Protein AF-A0A7S2M197-F1 (afdb_monomer)

Radius of gyration: 32.04 Å; Cα contacts (8 Å, |Δi|>4): 181; chains: 1; bounding box: 76×67×74 Å

Mean predicted aligned error: 10.38 Å

Solvent-accessible surface area (backbone atoms only — not comparable to full-atom values): 12414 Å² total; per-residue (Å²): 142,79,90,79,82,85,83,81,81,78,82,79,81,85,84,78,89,70,82,77,75,79,72,76,75,75,80,84,56,41,80,79,40,32,63,56,44,24,52,39,32,46,50,50,30,52,56,35,51,53,48,43,53,54,51,57,70,68,49,63,62,68,66,55,24,51,52,27,39,47,54,16,52,29,46,70,68,52,60,74,88,78,63,60,89,61,43,51,60,48,78,35,55,32,82,91,44,62,46,98,86,70,44,54,37,78,42,78,44,81,42,58,35,92,49,56,58,68,58,44,19,51,50,26,42,50,51,14,52,51,45,50,55,48,37,68,58,45,51,62,54,42,53,52,41,51,54,51,29,56,53,33,47,52,52,21,53,51,32,46,50,51,40,50,45,30,73,73,70,72,56,74,52,75,70,54,37,51,52,46,46,54,53,39,53,53,34,37,76,69,67,66,43,80,76,80,74,74,78,75,77,76,77,59,73,75,65,72,76,76,116

Sequence (211 aa):
GGAQPPTRVSALRCVSTVDEAGVGEVPFDAVAAVDAVAEAAATRVGQLADKVGSLRKQVRDPAEADEWLNRGNSLLGLPRNQWRQGLTQVEVPDYGQLDESGMPTLVTVQLEPKKDFQKNAELCFKKSRKIRRAVEKLAPMIEACETDLARWEAHAADAAKLRQAHRSVGALSREDEEVIRQLHDELVGLGLVQLPAPPEPERDPAEEAAQ

Secondary structure (DSSP, 8-state):
--PPPP-----------------------HHHHHHHHHHHHHHHHHHHHHHHHHHHHHPPPHHHHHHHHHHHHHHHHS-GGG--TT-SEEEEEEEEEE-TTSPEEEEEEE--TTS-HHHHHHHHHHHHHHHHHHHHHHHHHHHHHHHHHHHHHHHHHHHHHHHHHHHHHS---HHHHHHHHHHHHHHHHTTSSPPPPPPPP---HHHHTT-

Organism: NCBI:txid1333877

Structure (mmCIF, N/CA/C/O backbone):
data_AF-A0A7S2M197-F1
#
_entry.id   AF-A0A7S2M197-F1
#
loop_
_atom_site.group_PDB
_atom_site.id
_atom_site.type_symbol
_atom_site.label_atom_id
_atom_site.label_alt_id
_atom_site.label_comp_id
_atom_site.label_asym_id
_atom_site.label_entity_id
_atom_site.label_seq_id
_atom_site.pdbx_PDB_ins_code
_atom_site.Cartn_x
_atom_site.Cartn_y
_atom_site.Cartn_z
_atom_site.occupancy
_atom_site.B_iso_or_equiv
_atom_site.auth_seq_id
_atom_site.auth_comp_id
_atom_site.auth_asym_id
_atom_site.auth_atom_id
_atom_site.pdbx_PDB_model_num
ATOM 1 N N . GLY A 1 1 ? 31.567 26.639 31.358 1.00 53.53 1 GLY A N 1
ATOM 2 C CA . GLY A 1 1 ? 32.591 25.646 30.996 1.00 53.53 1 GLY A CA 1
ATOM 3 C C . GLY A 1 1 ? 31.949 24.283 31.016 1.00 53.53 1 GLY A C 1
ATOM 4 O O . GLY A 1 1 ? 31.642 23.803 32.094 1.00 53.53 1 GLY A O 1
ATOM 5 N N . GLY A 1 2 ? 31.650 23.726 29.845 1.00 52.50 2 GLY A N 1
ATOM 6 C CA . GLY A 1 2 ? 31.059 22.396 29.697 1.00 52.50 2 GLY A CA 1
ATOM 7 C C . GLY A 1 2 ? 32.004 21.545 28.862 1.00 52.50 2 GLY A C 1
ATOM 8 O O . GLY A 1 2 ? 32.390 21.960 27.773 1.00 52.50 2 GLY A O 1
ATOM 9 N N . ALA A 1 3 ? 32.440 20.423 29.427 1.00 52.12 3 ALA A N 1
ATOM 10 C CA . ALA A 1 3 ? 33.431 19.527 28.853 1.00 52.12 3 ALA A CA 1
ATOM 11 C C . ALA A 1 3 ? 32.904 18.845 27.581 1.00 52.12 3 ALA A C 1
ATOM 13 O O . ALA A 1 3 ? 31.818 18.269 27.570 1.00 52.12 3 ALA A O 1
ATOM 14 N N . GLN A 1 4 ? 33.699 18.918 26.518 1.00 56.19 4 GLN A N 1
ATOM 15 C CA . GLN A 1 4 ? 33.447 18.314 25.214 1.00 56.19 4 GLN A CA 1
ATOM 16 C C . GLN A 1 4 ? 34.081 16.907 25.191 1.00 56.19 4 GLN A C 1
ATOM 18 O O . GLN A 1 4 ? 35.249 16.784 25.570 1.00 56.19 4 GLN A O 1
ATOM 23 N N . PRO A 1 5 ? 33.366 15.836 24.800 1.00 64.88 5 PRO A N 1
ATOM 24 C CA . PRO A 1 5 ? 33.956 14.502 24.702 1.00 64.88 5 PRO A CA 1
ATOM 25 C C . PRO A 1 5 ? 34.788 14.339 23.413 1.00 64.88 5 PRO A C 1
ATOM 27 O O . PRO A 1 5 ? 34.518 15.018 22.419 1.00 64.88 5 PRO A O 1
ATOM 30 N N . PRO A 1 6 ? 35.794 13.441 23.400 1.00 61.81 6 PRO A N 1
ATOM 31 C CA . PRO A 1 6 ? 36.711 13.296 22.276 1.00 61.81 6 PRO A CA 1
ATOM 32 C C . PRO A 1 6 ? 36.096 12.511 21.111 1.00 61.81 6 PRO A C 1
ATOM 34 O O . PRO A 1 6 ? 35.613 11.387 21.263 1.00 61.81 6 PRO A O 1
ATOM 37 N N . THR A 1 7 ? 36.190 13.093 19.919 1.00 58.97 7 THR A N 1
ATOM 38 C CA . THR A 1 7 ? 35.851 12.475 18.636 1.00 58.97 7 THR A CA 1
ATOM 39 C C . THR A 1 7 ? 36.867 11.375 18.306 1.00 58.97 7 THR A C 1
ATOM 41 O O . THR A 1 7 ? 38.034 11.648 18.029 1.00 58.97 7 THR A O 1
ATOM 44 N N . ARG A 1 8 ? 36.436 10.109 18.331 1.00 51.22 8 ARG A N 1
ATOM 45 C CA . ARG A 1 8 ? 37.223 8.964 17.846 1.00 51.22 8 ARG A CA 1
ATOM 46 C C . ARG A 1 8 ? 37.172 8.932 16.316 1.00 51.22 8 ARG A C 1
ATOM 48 O O . ARG A 1 8 ? 36.208 8.445 15.733 1.00 51.22 8 ARG A O 1
ATOM 55 N N . VAL A 1 9 ? 38.218 9.437 15.667 1.00 47.66 9 VAL A N 1
ATOM 56 C CA . VAL A 1 9 ? 38.445 9.248 14.228 1.00 47.66 9 VAL A CA 1
ATOM 57 C C . VAL A 1 9 ? 38.961 7.823 14.025 1.00 47.66 9 VAL A C 1
ATOM 59 O O . VAL A 1 9 ? 40.122 7.528 14.301 1.00 47.66 9 VAL A O 1
ATOM 62 N N . SER A 1 10 ? 38.082 6.916 13.597 1.00 56.12 10 SER A N 1
ATOM 63 C CA . SER A 1 10 ? 38.487 5.576 13.164 1.00 56.12 10 SER A CA 1
ATOM 64 C C . SER A 1 10 ? 38.974 5.661 11.723 1.00 56.12 10 SER A C 1
ATOM 66 O O . SER A 1 10 ? 38.181 5.779 10.793 1.00 56.12 10 SER A O 1
ATOM 68 N N . ALA A 1 11 ? 40.293 5.630 11.552 1.00 50.75 11 ALA A N 1
ATOM 69 C CA . ALA A 1 11 ? 40.940 5.455 10.263 1.00 50.75 11 ALA A CA 1
ATOM 70 C C . ALA A 1 11 ? 40.720 4.014 9.776 1.00 50.75 11 ALA A C 1
ATOM 72 O O . ALA A 1 11 ? 41.426 3.092 10.184 1.00 50.75 11 ALA A O 1
ATOM 73 N N . LEU A 1 12 ? 39.735 3.817 8.899 1.00 46.12 12 LEU A N 1
ATOM 74 C CA . LEU A 1 12 ? 39.630 2.605 8.092 1.00 46.12 12 LEU A CA 1
ATOM 75 C C . LEU A 1 12 ? 40.646 2.700 6.949 1.00 46.12 12 LEU A C 1
ATOM 77 O O . LEU A 1 12 ? 40.420 3.341 5.927 1.00 46.12 12 LEU A O 1
ATOM 81 N N . ARG A 1 13 ? 41.802 2.061 7.157 1.00 46.09 13 ARG A N 1
ATOM 82 C CA . ARG A 1 13 ? 42.689 1.619 6.078 1.00 46.09 13 ARG A CA 1
ATOM 83 C C . ARG A 1 13 ? 41.960 0.527 5.293 1.00 46.09 13 ARG A C 1
ATOM 85 O O . ARG A 1 13 ? 41.925 -0.615 5.741 1.00 46.09 13 ARG A O 1
ATOM 92 N N . CYS A 1 14 ? 41.435 0.862 4.122 1.00 39.62 14 CYS A N 1
ATOM 93 C CA . CYS A 1 14 ? 41.141 -0.128 3.092 1.00 39.62 14 CYS A CA 1
ATOM 94 C C . CYS A 1 14 ? 42.401 -0.310 2.244 1.00 39.62 14 CYS A C 1
ATOM 96 O O . CYS A 1 14 ? 42.713 0.509 1.385 1.00 39.62 14 CYS A O 1
ATOM 98 N N . VAL A 1 15 ? 43.154 -1.368 2.541 1.00 47.62 15 VAL A N 1
ATOM 99 C CA . VAL A 1 15 ? 44.180 -1.918 1.653 1.00 47.62 15 VAL A CA 1
ATOM 100 C C . VAL A 1 15 ? 43.590 -3.206 1.113 1.00 47.62 15 VAL A C 1
ATOM 102 O O . VAL A 1 15 ? 43.475 -4.169 1.865 1.00 47.62 15 VAL A O 1
ATOM 105 N N . SER A 1 16 ? 43.185 -3.197 -0.155 1.00 40.25 16 SER A N 1
ATOM 106 C CA . SER A 1 16 ? 43.151 -4.363 -1.047 1.00 40.25 16 SER A CA 1
ATOM 107 C C . SER A 1 16 ? 42.912 -3.856 -2.469 1.00 40.25 16 SER A C 1
ATOM 109 O O . SER A 1 16 ? 41.785 -3.805 -2.945 1.00 40.25 16 SER A O 1
ATOM 111 N N . THR A 1 17 ? 43.983 -3.420 -3.130 1.00 43.59 17 THR A N 1
ATOM 112 C CA . THR A 1 17 ? 44.083 -3.473 -4.591 1.00 43.59 17 THR A CA 1
ATOM 113 C C . THR A 1 17 ? 44.252 -4.943 -4.944 1.00 43.59 17 THR A C 1
ATOM 115 O O . THR A 1 17 ? 45.351 -5.487 -4.827 1.00 43.59 17 THR A O 1
ATOM 118 N N . VAL A 1 18 ? 43.138 -5.601 -5.249 1.00 49.03 18 VAL A N 1
ATOM 119 C CA . VAL A 1 18 ? 43.161 -6.910 -5.891 1.00 49.03 18 VAL A CA 1
ATOM 120 C C . VAL A 1 18 ? 43.290 -6.623 -7.381 1.00 49.03 18 VAL A C 1
ATOM 122 O O . VAL A 1 18 ? 42.454 -5.930 -7.950 1.00 49.03 18 VAL A O 1
ATOM 125 N N . ASP A 1 19 ? 44.402 -7.071 -7.951 1.00 41.84 19 ASP A N 1
ATOM 126 C CA . ASP A 1 19 ? 44.677 -7.112 -9.384 1.00 41.84 19 ASP A CA 1
ATOM 127 C C . ASP A 1 19 ? 43.528 -7.870 -10.074 1.00 41.84 19 ASP A C 1
ATOM 129 O O . ASP A 1 19 ? 43.396 -9.089 -9.927 1.00 41.84 19 ASP A O 1
ATOM 133 N N . GLU A 1 20 ? 42.650 -7.138 -10.763 1.00 48.09 20 GLU A N 1
ATOM 134 C CA . GLU A 1 20 ? 41.614 -7.713 -11.615 1.00 48.09 20 GLU A CA 1
ATOM 135 C C . GLU A 1 20 ? 42.280 -8.295 -12.863 1.00 48.09 20 GLU A C 1
ATOM 137 O O . GLU A 1 20 ? 42.482 -7.626 -13.877 1.00 48.09 20 GLU A O 1
ATOM 142 N N . ALA A 1 21 ? 42.635 -9.576 -12.782 1.00 47.31 21 ALA A N 1
ATOM 143 C CA . ALA A 1 21 ? 42.803 -10.399 -13.966 1.00 47.31 21 ALA A CA 1
ATOM 144 C C . ALA A 1 21 ? 41.510 -10.289 -14.787 1.00 47.31 21 ALA A C 1
ATOM 146 O O . ALA A 1 21 ? 40.448 -10.690 -14.315 1.00 47.31 21 ALA A O 1
ATOM 147 N N . GLY A 1 22 ? 41.620 -9.685 -15.973 1.00 47.31 22 GLY A N 1
ATOM 148 C CA . GLY A 1 22 ? 40.511 -9.294 -16.834 1.00 47.31 22 GLY A CA 1
ATOM 149 C C . GLY A 1 22 ? 39.521 -10.423 -17.088 1.00 47.31 22 GLY A C 1
ATOM 150 O O . GLY A 1 22 ? 39.678 -11.213 -18.018 1.00 47.31 22 GLY A O 1
ATOM 151 N N . VAL A 1 23 ? 38.462 -10.453 -16.284 1.00 48.56 23 VAL A N 1
ATOM 152 C CA . VAL A 1 23 ? 37.203 -11.066 -16.677 1.00 48.56 23 VAL A CA 1
ATOM 153 C C . VAL A 1 23 ? 36.696 -10.168 -17.794 1.00 48.56 23 VAL A C 1
ATOM 155 O O . VAL A 1 23 ? 36.324 -9.027 -17.539 1.00 48.56 23 VAL A O 1
ATOM 158 N N . GLY A 1 24 ? 36.810 -10.630 -19.041 1.00 49.75 24 GLY A N 1
ATOM 159 C CA . GLY A 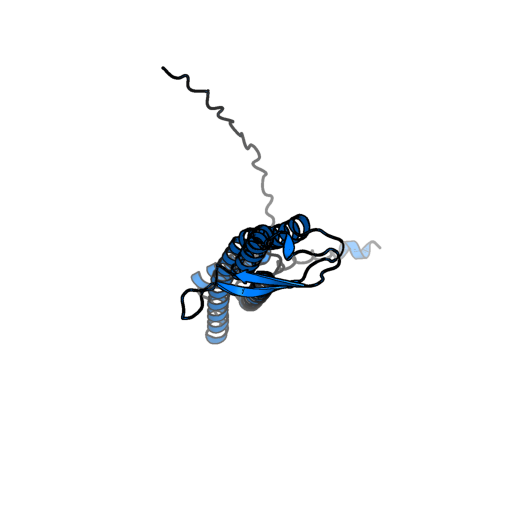1 24 ? 36.330 -9.891 -20.201 1.00 49.75 24 GLY A CA 1
ATOM 160 C C . GLY A 1 24 ? 34.881 -9.490 -19.962 1.00 49.75 24 GLY A C 1
ATOM 161 O O . GLY A 1 24 ? 34.004 -10.350 -19.915 1.00 49.75 24 GLY A O 1
ATOM 162 N N . GLU A 1 25 ? 34.656 -8.199 -19.734 1.00 57.78 25 GLU A N 1
ATOM 163 C CA . GLU A 1 25 ? 33.330 -7.646 -19.521 1.00 57.78 25 GLU A CA 1
ATOM 164 C C . GLU A 1 25 ? 32.542 -7.919 -20.804 1.00 57.78 25 GLU A C 1
ATOM 166 O O . GLU A 1 25 ? 32.889 -7.419 -21.878 1.00 57.78 25 GLU A O 1
ATOM 171 N N . VAL A 1 26 ? 31.561 -8.822 -20.729 1.00 65.31 26 VAL A N 1
ATOM 172 C CA . VAL A 1 26 ? 30.744 -9.167 -21.893 1.00 65.31 26 VAL A CA 1
ATOM 173 C C . VAL A 1 26 ? 30.046 -7.876 -22.323 1.00 65.31 26 VAL A C 1
ATOM 175 O O . VAL A 1 26 ? 29.350 -7.274 -21.501 1.00 65.31 26 VAL A O 1
ATOM 178 N N . PRO A 1 27 ? 30.245 -7.402 -23.566 1.00 79.69 27 PRO A N 1
ATOM 179 C CA . PRO A 1 27 ? 29.705 -6.120 -23.984 1.00 79.69 27 PRO A CA 1
ATOM 180 C C . PRO A 1 27 ? 28.179 -6.143 -23.880 1.00 79.69 27 PRO A C 1
ATOM 182 O O . PRO A 1 27 ? 27.516 -7.014 -24.441 1.00 79.69 27 PRO A O 1
ATOM 185 N N . PHE A 1 28 ? 27.629 -5.179 -23.142 1.00 84.44 28 PHE A N 1
ATOM 186 C CA . PHE A 1 28 ? 26.189 -5.002 -23.011 1.00 84.44 28 PHE A CA 1
ATOM 187 C C . PHE A 1 28 ? 25.580 -4.593 -24.356 1.00 84.44 28 PHE A C 1
ATOM 189 O O . PHE A 1 28 ? 25.845 -3.492 -24.846 1.00 84.44 28 PHE A O 1
ATOM 196 N N . ASP A 1 29 ? 24.738 -5.459 -24.918 1.00 90.50 29 ASP A N 1
ATOM 197 C CA . ASP A 1 29 ? 23.954 -5.170 -26.116 1.00 90.50 29 ASP A CA 1
ATOM 198 C C . ASP A 1 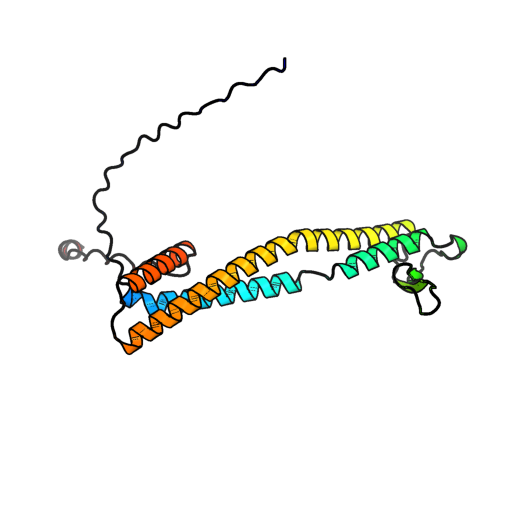29 ? 22.601 -4.554 -25.726 1.00 90.50 29 ASP A C 1
ATOM 200 O O . ASP A 1 29 ? 21.626 -5.247 -25.420 1.00 90.50 29 ASP A O 1
ATOM 204 N N . ALA A 1 30 ? 22.548 -3.220 -25.734 1.00 89.31 30 ALA A N 1
ATOM 205 C CA . ALA A 1 30 ? 21.344 -2.459 -25.408 1.00 89.31 30 ALA A CA 1
ATOM 206 C C . ALA A 1 30 ? 20.178 -2.747 -26.369 1.00 89.31 30 ALA A C 1
ATOM 208 O O . ALA A 1 30 ? 19.016 -2.712 -25.960 1.00 89.31 30 ALA A O 1
ATOM 209 N N . VAL A 1 31 ? 20.478 -3.055 -27.634 1.00 89.19 31 VAL A N 1
ATOM 210 C CA . VAL A 1 31 ? 19.471 -3.379 -28.647 1.00 89.19 31 VAL A CA 1
ATOM 211 C C . VAL A 1 31 ? 18.829 -4.726 -28.335 1.00 89.19 31 VAL A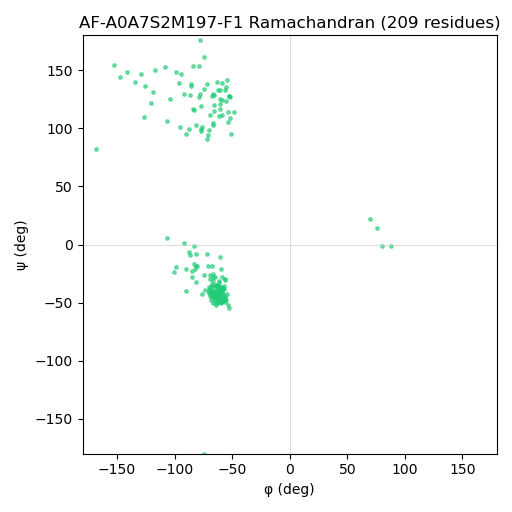 C 1
ATOM 213 O O . VAL A 1 31 ? 17.604 -4.831 -28.343 1.00 89.19 31 VAL A O 1
ATOM 216 N N . ALA A 1 32 ? 19.626 -5.733 -27.978 1.00 88.69 32 ALA A N 1
ATOM 217 C CA . ALA A 1 32 ? 19.095 -7.027 -27.552 1.00 88.69 32 ALA A CA 1
ATOM 218 C C . ALA A 1 32 ? 18.322 -6.941 -26.219 1.00 88.69 32 ALA A C 1
ATOM 220 O O . ALA A 1 32 ? 17.362 -7.684 -26.007 1.00 88.69 32 ALA A O 1
ATOM 221 N N . ALA A 1 33 ? 18.711 -6.026 -25.325 1.00 92.69 33 ALA A N 1
ATOM 222 C CA . ALA A 1 33 ? 18.117 -5.891 -23.996 1.00 92.69 33 ALA A CA 1
ATOM 223 C C . ALA A 1 33 ? 16.810 -5.073 -23.957 1.00 92.69 33 ALA A C 1
ATOM 225 O O . ALA A 1 33 ? 16.033 -5.230 -23.013 1.00 92.69 33 ALA A O 1
ATOM 226 N N . VAL A 1 34 ? 16.534 -4.211 -24.947 1.00 94.94 34 VAL A N 1
ATOM 227 C CA . VAL A 1 34 ? 15.437 -3.219 -24.882 1.00 94.94 34 VAL A CA 1
ATOM 228 C C . VAL A 1 34 ? 14.051 -3.841 -24.668 1.00 94.94 34 VAL A C 1
ATOM 230 O O . VAL A 1 34 ? 13.263 -3.336 -23.864 1.00 94.94 34 VAL A O 1
ATOM 233 N N . ASP A 1 35 ? 13.743 -4.952 -25.348 1.00 93.88 35 ASP A N 1
ATOM 234 C CA . ASP A 1 35 ? 12.462 -5.651 -25.195 1.00 93.88 35 ASP A CA 1
ATOM 235 C C . ASP A 1 35 ? 12.334 -6.245 -23.779 1.00 93.88 35 ASP A C 1
ATOM 237 O O . ASP A 1 35 ? 11.307 -6.052 -23.123 1.00 93.88 35 ASP A O 1
ATOM 241 N N . ALA A 1 36 ? 13.392 -6.899 -23.285 1.00 94.00 36 ALA A N 1
ATOM 242 C CA . ALA A 1 36 ? 13.422 -7.522 -21.962 1.00 94.00 36 ALA A CA 1
ATOM 243 C C . ALA A 1 36 ? 13.326 -6.486 -20.831 1.00 94.00 36 ALA A C 1
ATOM 245 O O . ALA A 1 36 ? 12.564 -6.672 -19.882 1.00 94.00 36 ALA A O 1
ATOM 246 N N . VAL A 1 37 ? 14.044 -5.364 -20.951 1.00 95.75 37 VAL A N 1
ATOM 247 C CA . VAL A 1 37 ? 13.997 -4.248 -19.994 1.00 95.75 37 VAL A CA 1
ATOM 248 C C . VAL A 1 37 ? 12.596 -3.643 -19.931 1.00 95.75 37 VAL A C 1
ATOM 250 O O . VAL A 1 37 ? 12.060 -3.452 -18.838 1.00 95.75 37 VAL A O 1
ATOM 253 N N . ALA A 1 38 ? 11.962 -3.393 -21.081 1.00 96.81 38 ALA A N 1
ATOM 254 C CA . ALA A 1 38 ? 10.607 -2.846 -21.120 1.00 96.81 38 ALA A CA 1
ATOM 255 C C . ALA A 1 38 ? 9.575 -3.789 -20.473 1.00 96.81 38 ALA A C 1
ATOM 257 O O . ALA A 1 38 ? 8.701 -3.341 -19.727 1.00 96.81 38 ALA A O 1
ATOM 258 N N . GLU A 1 39 ? 9.678 -5.096 -20.721 1.00 96.31 39 GLU A N 1
ATOM 259 C CA . GLU A 1 39 ? 8.776 -6.101 -20.142 1.00 96.31 39 GLU A CA 1
ATOM 260 C C . GLU A 1 39 ? 8.988 -6.282 -18.635 1.00 96.31 39 GLU A C 1
ATOM 262 O O . GLU A 1 39 ? 8.020 -6.353 -17.868 1.00 96.31 39 GLU A O 1
ATOM 267 N N . ALA A 1 40 ? 10.242 -6.293 -18.184 1.00 96.50 40 ALA A N 1
ATOM 268 C CA . ALA A 1 40 ? 10.580 -6.396 -16.772 1.00 96.50 40 ALA A CA 1
ATOM 269 C C . ALA A 1 40 ? 10.162 -5.141 -15.985 1.00 96.50 40 ALA A C 1
ATOM 271 O O . ALA A 1 40 ? 9.592 -5.267 -14.897 1.00 96.50 40 ALA A O 1
ATOM 272 N N . ALA A 1 41 ? 10.343 -3.939 -16.547 1.00 97.50 41 ALA A N 1
ATOM 273 C CA . ALA A 1 41 ? 9.863 -2.695 -15.943 1.00 97.50 41 ALA A CA 1
ATOM 274 C C . ALA A 1 41 ? 8.328 -2.685 -15.806 1.00 97.50 41 ALA A C 1
ATOM 276 O O . ALA A 1 41 ? 7.805 -2.397 -14.727 1.00 97.50 41 ALA A O 1
ATOM 277 N N . ALA A 1 42 ? 7.594 -3.087 -16.851 1.00 97.94 42 ALA A N 1
ATOM 278 C CA . ALA A 1 42 ? 6.135 -3.212 -16.791 1.00 97.94 42 ALA A CA 1
ATOM 279 C C . ALA A 1 42 ? 5.679 -4.257 -15.753 1.00 97.94 42 ALA A C 1
ATOM 281 O O . ALA A 1 42 ? 4.733 -4.028 -14.996 1.00 97.94 42 ALA A O 1
ATOM 282 N N . THR A 1 43 ? 6.391 -5.383 -15.660 1.00 97.56 43 THR A N 1
ATOM 283 C CA . THR A 1 43 ? 6.143 -6.410 -14.638 1.00 97.56 43 THR A CA 1
ATOM 284 C C . THR A 1 43 ? 6.345 -5.851 -13.231 1.00 97.56 43 THR A C 1
ATOM 286 O O . THR A 1 43 ? 5.527 -6.094 -12.340 1.00 97.56 43 THR A O 1
ATOM 289 N N . ARG A 1 44 ? 7.402 -5.057 -13.019 1.00 97.50 44 ARG A N 1
ATOM 290 C CA . ARG A 1 44 ? 7.675 -4.416 -11.729 1.00 97.50 44 ARG A CA 1
ATOM 291 C C . ARG A 1 44 ? 6.570 -3.442 -11.324 1.00 97.50 44 ARG A C 1
ATOM 293 O O . ARG A 1 44 ? 6.156 -3.462 -10.163 1.00 97.50 44 ARG A O 1
ATOM 300 N N . VAL A 1 45 ? 6.066 -2.646 -12.267 1.00 98.50 45 VAL A N 1
ATOM 301 C CA . VAL A 1 45 ? 4.900 -1.772 -12.054 1.00 98.50 45 VAL A CA 1
ATOM 302 C C . VAL A 1 45 ? 3.698 -2.594 -11.585 1.00 98.50 45 VAL A C 1
ATOM 304 O O . VAL A 1 45 ? 3.118 -2.278 -10.547 1.00 98.50 45 VAL A O 1
ATOM 307 N N . GLY A 1 46 ? 3.380 -3.701 -12.268 1.00 98.00 46 GLY A N 1
ATOM 308 C CA . GLY A 1 46 ? 2.290 -4.600 -11.869 1.00 98.00 46 GLY A CA 1
ATOM 309 C C . GLY A 1 46 ? 2.445 -5.141 -10.441 1.00 98.00 46 GLY A C 1
ATOM 310 O O . GLY A 1 46 ? 1.530 -5.027 -9.627 1.00 98.00 46 GLY A O 1
ATOM 311 N N . GLN A 1 47 ? 3.637 -5.638 -10.092 1.00 97.81 47 GLN A N 1
ATOM 312 C CA . GLN A 1 47 ? 3.934 -6.145 -8.744 1.00 97.81 47 GLN A CA 1
ATOM 313 C C . GLN A 1 47 ? 3.766 -5.075 -7.652 1.00 97.81 47 GLN A C 1
ATOM 315 O O . GLN A 1 47 ? 3.256 -5.362 -6.564 1.00 97.81 47 GLN A O 1
ATOM 320 N N . LEU A 1 48 ? 4.217 -3.843 -7.913 1.00 98.00 48 LEU A N 1
ATOM 321 C CA . LEU A 1 48 ? 4.087 -2.731 -6.970 1.00 98.00 48 LEU A CA 1
ATOM 322 C C . LEU A 1 48 ? 2.630 -2.276 -6.837 1.00 98.00 48 LEU A C 1
ATOM 324 O O . LEU A 1 48 ? 2.169 -2.076 -5.712 1.00 98.00 48 LEU A O 1
ATOM 328 N N . ALA A 1 49 ? 1.888 -2.191 -7.942 1.00 98.44 49 ALA A N 1
ATOM 329 C CA . ALA A 1 49 ? 0.468 -1.851 -7.937 1.00 98.44 49 ALA A CA 1
ATOM 330 C C . ALA A 1 49 ? -0.359 -2.869 -7.132 1.00 98.44 49 ALA A C 1
ATOM 332 O O . ALA A 1 49 ? -1.149 -2.481 -6.264 1.00 98.44 49 ALA A O 1
ATOM 333 N N . ASP A 1 50 ? -0.114 -4.168 -7.330 1.00 98.31 50 ASP A N 1
ATOM 334 C CA . ASP A 1 50 ? -0.755 -5.239 -6.559 1.00 98.31 50 ASP A CA 1
ATOM 335 C C . ASP A 1 50 ? -0.433 -5.137 -5.064 1.00 98.31 50 ASP A C 1
ATOM 337 O O . ASP A 1 50 ? -1.313 -5.281 -4.204 1.00 98.31 50 ASP A O 1
ATOM 341 N N . LYS A 1 51 ? 0.828 -4.837 -4.730 1.00 98.12 51 LYS A N 1
ATOM 342 C CA . LYS A 1 51 ? 1.269 -4.648 -3.345 1.00 98.12 51 LYS A CA 1
ATOM 343 C C . LYS A 1 51 ? 0.588 -3.444 -2.692 1.00 98.12 51 LYS A C 1
ATOM 345 O O . LYS A 1 51 ? 0.076 -3.585 -1.580 1.00 98.12 51 LYS A O 1
ATOM 350 N N . VAL A 1 52 ? 0.535 -2.293 -3.368 1.00 98.06 52 VAL A N 1
ATOM 351 C CA . VAL A 1 52 ? -0.183 -1.095 -2.892 1.00 98.06 52 VAL A CA 1
ATOM 352 C C . VAL A 1 52 ? -1.663 -1.417 -2.687 1.00 98.06 52 VAL A C 1
ATOM 354 O O . VAL A 1 52 ? -2.212 -1.137 -1.620 1.00 98.06 52 VAL A O 1
ATOM 357 N N . GLY A 1 53 ? -2.302 -2.080 -3.655 1.00 97.44 53 GLY A N 1
ATOM 358 C CA . GLY A 1 53 ? -3.697 -2.508 -3.551 1.00 97.44 53 GLY A CA 1
ATOM 359 C C . GLY A 1 53 ? -3.950 -3.436 -2.359 1.00 97.44 53 GLY A C 1
ATOM 360 O O . GLY A 1 53 ? -4.934 -3.270 -1.636 1.00 97.44 53 GLY A O 1
ATOM 361 N N . SER A 1 54 ? -3.048 -4.386 -2.104 1.00 97.88 54 SER A N 1
ATOM 362 C CA . SER A 1 54 ? -3.115 -5.285 -0.945 1.00 97.88 54 SER A CA 1
ATOM 363 C C . SER A 1 54 ? -2.944 -4.541 0.384 1.00 97.88 54 SER A C 1
ATOM 365 O O . SER A 1 54 ? -3.727 -4.756 1.311 1.00 97.88 54 SER A O 1
ATOM 367 N N . LEU A 1 55 ? -1.978 -3.621 0.481 1.00 96.50 55 LEU A N 1
ATOM 368 C CA . LEU A 1 55 ? -1.761 -2.810 1.685 1.00 96.50 55 LEU A CA 1
ATOM 369 C C . LEU A 1 55 ? -2.959 -1.897 1.975 1.00 96.50 55 LEU A C 1
ATOM 371 O O . LEU A 1 55 ? -3.423 -1.848 3.114 1.00 96.50 55 LEU A O 1
ATOM 375 N N . ARG A 1 56 ? -3.524 -1.246 0.951 1.00 95.75 56 ARG A N 1
ATOM 376 C CA . ARG A 1 56 ? -4.733 -0.415 1.085 1.00 95.75 56 ARG A CA 1
ATOM 377 C C . ARG A 1 56 ? -5.940 -1.223 1.573 1.00 95.75 56 ARG A C 1
ATOM 379 O O . ARG A 1 56 ? -6.690 -0.729 2.402 1.00 95.75 56 ARG A O 1
ATOM 386 N N . LYS A 1 57 ? -6.091 -2.484 1.146 1.00 95.00 57 LYS A N 1
ATOM 387 C CA . LYS A 1 57 ? -7.131 -3.396 1.672 1.00 95.00 57 LYS A CA 1
ATOM 388 C C . LYS A 1 57 ? -6.922 -3.774 3.145 1.00 95.00 57 LYS A C 1
ATOM 390 O O . LYS A 1 57 ? -7.882 -4.149 3.814 1.00 95.00 57 LYS A O 1
ATOM 395 N N . GLN A 1 58 ? -5.685 -3.732 3.645 1.00 94.50 58 GLN A N 1
ATOM 396 C CA . GLN A 1 58 ? -5.369 -4.022 5.050 1.00 94.50 58 GLN A CA 1
ATOM 397 C C . GLN A 1 58 ? -5.546 -2.805 5.960 1.00 94.50 58 GLN A C 1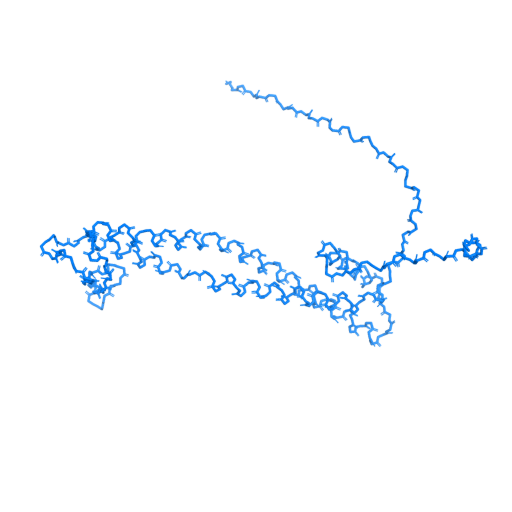
ATOM 399 O O . GLN A 1 58 ? -5.810 -2.972 7.156 1.00 94.50 58 GLN A O 1
ATOM 404 N N . VAL A 1 59 ? -5.392 -1.595 5.415 1.00 93.06 59 VAL A N 1
ATOM 405 C CA . VAL A 1 59 ? -5.660 -0.357 6.144 1.00 93.06 59 VAL A CA 1
ATOM 406 C C . VAL A 1 59 ? -7.147 -0.286 6.453 1.00 93.06 59 VAL A C 1
ATOM 408 O O . VAL A 1 59 ? -8.002 -0.302 5.573 1.00 93.06 59 VAL A O 1
ATOM 411 N N . ARG A 1 60 ? -7.447 -0.231 7.746 1.00 91.00 60 ARG A N 1
ATOM 412 C CA . ARG A 1 60 ? -8.785 0.075 8.237 1.00 91.00 60 ARG A CA 1
ATOM 413 C C . ARG A 1 60 ? -8.973 1.580 8.290 1.00 91.00 60 ARG A C 1
ATOM 415 O O . ARG A 1 60 ? -8.000 2.312 8.470 1.00 91.00 60 ARG A O 1
ATOM 422 N N . ASP A 1 61 ? -10.223 2.005 8.187 1.00 91.31 61 ASP A N 1
ATOM 423 C CA . ASP A 1 61 ? -10.587 3.406 8.327 1.00 91.31 61 ASP A CA 1
ATOM 424 C C . ASP A 1 61 ? -10.151 3.925 9.715 1.00 91.31 61 ASP A C 1
ATOM 426 O O . ASP A 1 61 ? -10.526 3.324 10.732 1.00 91.31 61 ASP A O 1
ATOM 430 N N . PRO A 1 62 ? -9.345 5.001 9.803 1.00 92.19 62 PRO A N 1
ATOM 431 C CA . PRO A 1 62 ? -9.028 5.625 11.082 1.00 92.19 62 PRO A CA 1
ATOM 432 C C . PRO A 1 62 ? -10.281 6.062 11.856 1.00 92.19 62 PRO A C 1
ATOM 434 O O . PRO A 1 62 ? -10.265 5.972 13.086 1.00 92.19 62 PRO A O 1
ATOM 437 N N . ALA A 1 63 ? -11.376 6.428 11.176 1.00 93.12 63 ALA A N 1
ATOM 438 C CA . ALA A 1 63 ? -12.645 6.757 11.825 1.00 93.12 63 ALA A CA 1
ATOM 439 C C . ALA A 1 63 ? -13.213 5.564 12.617 1.00 93.12 63 ALA A C 1
ATOM 441 O O . ALA A 1 63 ? -13.742 5.750 13.712 1.00 93.12 63 ALA A O 1
ATOM 442 N N . GLU A 1 64 ? -12.996 4.321 12.158 1.00 93.94 64 GLU A N 1
ATOM 443 C CA . GLU A 1 64 ? -13.386 3.113 12.905 1.00 93.94 64 GLU A CA 1
ATOM 444 C C . GLU A 1 64 ? -12.681 3.069 14.275 1.00 93.94 64 GLU A C 1
ATOM 446 O O . GLU A 1 64 ? -13.255 2.644 15.281 1.00 93.94 64 GLU A O 1
ATOM 451 N N . ALA A 1 65 ? -11.422 3.517 14.354 1.00 95.31 65 ALA A N 1
ATOM 452 C CA . ALA A 1 65 ? -10.700 3.552 15.622 1.00 95.31 65 ALA A CA 1
ATOM 453 C C . ALA A 1 65 ? -11.302 4.556 16.611 1.00 95.31 65 ALA A C 1
ATOM 455 O O . ALA A 1 65 ? -11.290 4.286 17.819 1.00 95.31 65 ALA A O 1
ATOM 456 N N . ASP A 1 66 ? -11.801 5.683 16.111 1.00 94.31 66 ASP A N 1
ATOM 457 C CA . ASP A 1 66 ? -12.445 6.720 16.914 1.00 94.31 66 ASP A CA 1
ATOM 458 C C . ASP A 1 66 ? -13.835 6.275 17.367 1.00 94.31 66 ASP A C 1
ATOM 460 O O . ASP A 1 66 ? -14.150 6.409 18.548 1.00 94.31 66 ASP A O 1
ATOM 464 N N . GLU A 1 67 ? -14.601 5.592 16.513 1.00 93.44 67 GLU A N 1
ATOM 465 C CA . GLU A 1 67 ? -15.844 4.931 16.927 1.00 93.44 67 GLU A CA 1
ATOM 466 C C . GLU A 1 67 ? -15.603 3.933 18.068 1.00 93.44 67 GLU A C 1
ATOM 468 O O . GLU A 1 67 ? -16.315 3.928 19.074 1.00 93.44 67 GLU A O 1
ATOM 473 N N . TRP A 1 68 ? -14.578 3.078 17.957 1.00 95.25 68 TRP A N 1
ATOM 474 C CA . TRP A 1 68 ? -14.238 2.139 19.030 1.00 95.25 68 TRP A CA 1
ATOM 475 C C . TRP A 1 68 ? -13.796 2.854 20.310 1.00 95.25 68 TRP A C 1
ATOM 477 O O . TRP A 1 68 ? -14.092 2.370 21.405 1.00 95.25 68 TRP A O 1
ATOM 487 N N . LEU A 1 69 ? -13.098 3.985 20.197 1.00 95.81 69 LEU A N 1
ATOM 488 C CA . LEU A 1 69 ? -12.718 4.802 21.347 1.00 95.81 69 LEU A CA 1
ATOM 489 C C . LEU A 1 69 ? -13.960 5.400 22.023 1.00 95.81 69 LEU A C 1
ATOM 491 O O . LEU A 1 69 ? -14.120 5.243 23.234 1.00 95.81 69 LEU A O 1
ATOM 495 N N . ASN A 1 70 ? -14.858 6.003 21.243 1.00 94.12 70 ASN A N 1
ATOM 496 C CA . ASN A 1 70 ? -16.097 6.611 21.724 1.00 94.12 70 ASN A CA 1
ATOM 497 C C . ASN A 1 70 ? -16.997 5.577 22.394 1.00 94.12 70 ASN A C 1
ATOM 499 O O . ASN A 1 70 ? -17.381 5.776 23.541 1.00 94.12 70 ASN A O 1
ATOM 503 N N . ARG A 1 71 ? -17.221 4.414 21.766 1.00 94.06 71 ARG A N 1
ATOM 504 C CA . ARG A 1 71 ? -17.972 3.300 22.377 1.00 94.06 71 ARG A CA 1
ATOM 505 C C . ARG A 1 71 ? -17.390 2.894 23.733 1.00 94.06 71 ARG A C 1
ATOM 507 O O . ARG A 1 71 ? -18.138 2.669 24.680 1.00 94.06 71 ARG A O 1
ATOM 514 N N . GLY A 1 72 ? -16.061 2.818 23.845 1.00 95.31 72 GLY A N 1
ATOM 515 C CA . GLY A 1 72 ? -15.391 2.526 25.114 1.00 95.31 72 GLY A CA 1
ATOM 516 C C . GLY A 1 72 ? -15.644 3.600 26.177 1.00 95.31 72 GLY A C 1
ATOM 517 O O . GLY A 1 72 ? -15.957 3.265 27.318 1.00 95.31 72 GLY A O 1
ATOM 518 N N . ASN A 1 73 ? -15.568 4.878 25.802 1.00 95.12 73 ASN A N 1
ATOM 519 C CA . ASN A 1 73 ? -15.849 6.001 26.701 1.00 95.12 73 ASN A CA 1
ATOM 520 C C . ASN A 1 73 ? -17.319 6.025 27.147 1.00 95.12 73 ASN A C 1
ATOM 522 O O . ASN A 1 73 ? -17.595 6.149 28.340 1.00 95.12 73 ASN A O 1
ATOM 526 N N . SER A 1 74 ? -18.260 5.831 26.223 1.00 93.31 74 SER A N 1
ATOM 527 C CA . SER A 1 74 ? -19.694 5.823 26.517 1.00 93.31 74 SER A CA 1
ATOM 528 C C . SER A 1 74 ? -20.092 4.666 27.434 1.00 93.31 74 SER A C 1
ATOM 530 O O . SER A 1 74 ? -20.903 4.853 28.338 1.00 93.31 74 SER A O 1
ATOM 532 N N . LEU A 1 75 ? -19.461 3.493 27.287 1.00 93.62 75 LEU A N 1
ATOM 533 C CA . LEU A 1 75 ? -19.647 2.375 28.220 1.00 93.62 75 LEU A CA 1
ATOM 534 C C . LEU A 1 75 ? -19.190 2.709 29.646 1.00 93.62 75 LEU A C 1
ATOM 536 O O . LEU A 1 75 ? -19.810 2.249 30.604 1.00 93.62 75 LEU A O 1
ATOM 540 N N . LEU A 1 76 ? -18.125 3.500 29.809 1.00 93.50 76 LEU A N 1
ATOM 541 C CA . LEU A 1 76 ? -17.669 3.945 31.131 1.00 93.50 76 LEU A CA 1
ATOM 542 C C . LEU A 1 76 ? -18.574 5.026 31.739 1.00 93.50 76 LEU A C 1
ATOM 544 O O . LEU A 1 76 ? -18.637 5.134 32.963 1.00 93.50 76 LEU A O 1
ATOM 548 N N . GLY A 1 77 ? -19.269 5.800 30.902 1.00 90.19 77 GLY A N 1
ATOM 549 C CA . GLY A 1 77 ? -20.252 6.802 31.319 1.00 90.19 77 GLY A CA 1
ATOM 550 C C . GLY A 1 77 ? -21.637 6.236 31.651 1.00 90.19 77 GLY A C 1
ATOM 551 O O . GLY A 1 77 ? -22.486 6.972 32.153 1.00 90.19 77 GLY A O 1
ATOM 552 N N . LEU A 1 78 ? -21.882 4.947 31.390 1.00 88.75 78 LEU A N 1
ATOM 553 C CA . LEU A 1 78 ? -23.190 4.328 31.588 1.00 88.75 78 LEU A CA 1
ATOM 554 C C . LEU A 1 78 ? -23.568 4.286 33.086 1.00 88.75 78 LEU A C 1
ATOM 556 O O . LEU A 1 78 ? -22.798 3.769 33.906 1.00 88.75 78 LEU A O 1
ATOM 560 N N . PRO A 1 79 ? -24.761 4.771 33.478 1.00 88.00 79 PRO A N 1
ATOM 561 C CA . PRO A 1 79 ? -25.241 4.651 34.850 1.00 88.00 79 PRO A CA 1
ATOM 562 C C . PRO A 1 79 ? -25.276 3.189 35.322 1.00 88.00 79 PRO A C 1
ATOM 564 O O . PRO A 1 7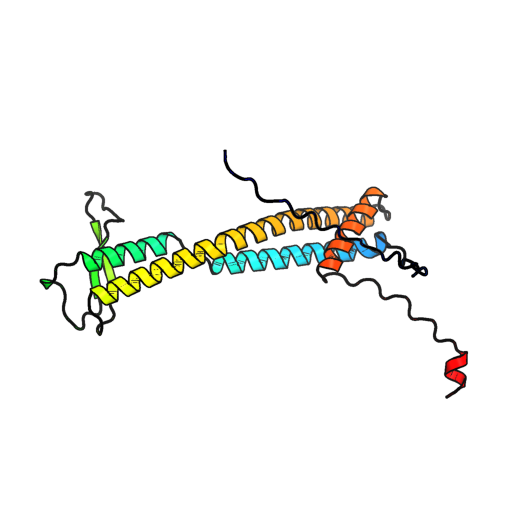9 ? -25.806 2.311 34.641 1.00 88.00 79 PRO A O 1
ATOM 567 N N . ARG A 1 80 ? -24.751 2.905 36.525 1.00 84.25 80 ARG A N 1
ATOM 568 C CA . ARG A 1 80 ? -24.620 1.525 37.049 1.00 84.25 80 ARG A CA 1
ATOM 569 C C . ARG A 1 80 ? -25.937 0.743 37.092 1.00 84.25 80 ARG A C 1
ATOM 571 O O . ARG A 1 80 ? -25.919 -0.475 36.973 1.00 84.25 80 ARG A O 1
ATOM 578 N N . ASN A 1 81 ? -27.064 1.428 37.272 1.00 87.50 81 ASN A N 1
ATOM 579 C CA . ASN A 1 81 ? -28.400 0.827 37.309 1.00 87.50 81 ASN A CA 1
ATOM 580 C C . ASN A 1 81 ? -28.889 0.324 35.939 1.00 87.50 81 ASN A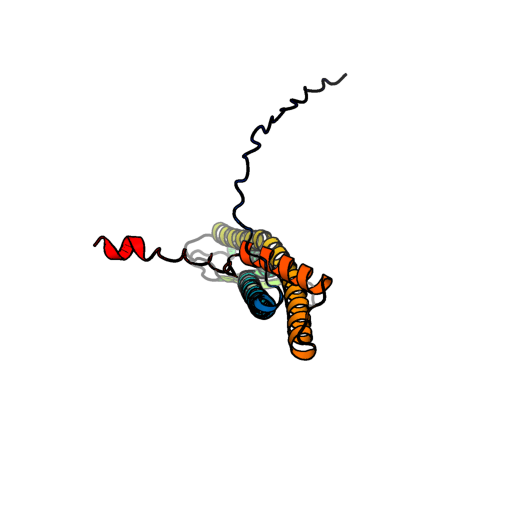 C 1
ATOM 582 O O . ASN A 1 81 ? -29.809 -0.492 35.893 1.00 87.50 81 ASN A O 1
ATOM 586 N N . GLN A 1 82 ? -28.290 0.788 34.841 1.00 84.56 82 GLN A N 1
ATOM 587 C CA . GLN A 1 82 ? -28.602 0.320 33.491 1.00 84.56 82 GLN A CA 1
ATOM 588 C C . GLN A 1 82 ? -27.848 -0.971 33.136 1.00 84.56 82 GLN A C 1
ATOM 590 O O . GLN A 1 82 ? -28.244 -1.684 32.216 1.00 84.56 82 GLN A O 1
ATOM 595 N N . TRP A 1 83 ? -26.795 -1.321 33.883 1.00 86.75 83 TRP A N 1
ATOM 596 C CA . TRP A 1 83 ? -26.022 -2.535 33.639 1.00 86.75 83 TRP A CA 1
ATOM 597 C C . TRP A 1 83 ? -26.622 -3.765 34.332 1.00 86.75 83 TRP A C 1
ATOM 599 O O . TRP A 1 83 ? -26.954 -3.739 35.518 1.00 86.75 83 TRP A O 1
ATOM 609 N N . ARG A 1 84 ? -26.681 -4.888 33.609 1.00 87.12 84 ARG A N 1
ATOM 610 C CA . ARG A 1 84 ? -27.037 -6.214 34.133 1.00 87.12 84 ARG A CA 1
ATOM 611 C C . ARG A 1 84 ? -26.059 -7.261 33.606 1.00 87.12 84 ARG A C 1
ATOM 613 O O . ARG A 1 84 ? -25.662 -7.228 32.444 1.00 87.12 84 ARG A O 1
ATOM 620 N N . GLN A 1 85 ? -25.665 -8.203 34.460 1.00 87.31 85 GLN A N 1
ATOM 621 C CA . GLN A 1 85 ? -24.825 -9.323 34.035 1.00 87.31 85 GLN A CA 1
ATOM 622 C C . GLN A 1 85 ? -25.575 -10.177 33.002 1.00 87.31 85 GLN A C 1
ATOM 624 O O . GLN A 1 85 ? -26.776 -10.400 33.142 1.00 87.31 85 GLN A O 1
ATOM 629 N N . GLY A 1 86 ? -24.875 -10.644 31.965 1.00 91.56 86 GLY A N 1
ATOM 630 C CA . GLY A 1 86 ? -25.481 -11.415 30.877 1.00 91.56 86 GLY A CA 1
ATOM 631 C C . GLY A 1 86 ? -26.047 -10.580 29.724 1.00 91.56 86 GLY A C 1
ATOM 632 O O . GLY A 1 86 ? -26.511 -11.169 28.751 1.00 91.56 86 GLY A O 1
ATOM 633 N N . LEU A 1 87 ? -25.987 -9.243 29.785 1.00 92.56 87 LEU A N 1
ATOM 634 C CA . LEU A 1 87 ? -26.338 -8.390 28.646 1.00 92.56 87 LEU A CA 1
ATOM 635 C C . LEU A 1 87 ? -25.426 -8.676 27.448 1.00 92.56 87 LEU A C 1
ATOM 637 O O . LEU A 1 87 ? -24.204 -8.723 27.576 1.00 92.56 87 LEU A O 1
ATOM 641 N N . THR A 1 88 ? -26.034 -8.830 26.276 1.00 95.25 88 THR A N 1
ATOM 642 C CA . THR A 1 88 ? -25.333 -9.015 24.997 1.00 95.25 88 THR A CA 1
ATOM 643 C C . THR A 1 88 ? -25.220 -7.721 24.202 1.00 95.25 88 THR A C 1
ATOM 645 O O . THR A 1 88 ? -24.362 -7.621 23.335 1.00 95.25 88 THR A O 1
ATOM 648 N N . GLN A 1 89 ? -26.051 -6.722 24.499 1.00 94.88 89 GLN A N 1
ATOM 649 C CA . GLN A 1 89 ? -26.026 -5.413 23.855 1.00 94.88 89 GLN A CA 1
ATOM 650 C C . GLN A 1 89 ? -26.562 -4.329 24.793 1.00 94.88 89 GLN A C 1
ATOM 652 O O . GLN A 1 89 ? -27.356 -4.622 25.691 1.00 94.88 89 GLN A O 1
ATOM 657 N N . VAL A 1 90 ? -26.135 -3.087 24.578 1.00 94.81 90 VAL A N 1
ATOM 658 C CA . VAL A 1 90 ? -26.630 -1.901 25.291 1.00 94.81 90 VAL A CA 1
ATOM 659 C C . VAL A 1 90 ? -26.599 -0.689 24.363 1.00 94.81 90 VAL A C 1
ATOM 661 O O . VAL A 1 90 ? -25.703 -0.572 23.527 1.00 94.81 90 VAL A O 1
ATOM 664 N N . GLU A 1 91 ? -27.576 0.201 24.490 1.00 93.81 91 GLU A N 1
ATOM 665 C CA . GLU A 1 91 ? -27.579 1.490 23.796 1.00 93.81 91 GLU A CA 1
ATOM 666 C C . GLU A 1 91 ? -26.809 2.512 24.626 1.00 93.81 91 GLU A C 1
ATOM 668 O O . GLU A 1 91 ? -27.054 2.665 25.824 1.00 93.81 91 GLU A O 1
ATOM 673 N N . VAL A 1 92 ? -25.854 3.192 23.996 1.00 92.25 92 VAL A N 1
ATOM 674 C CA . VAL A 1 92 ? -25.045 4.225 24.645 1.00 92.25 92 VAL A CA 1
ATOM 675 C C . VAL A 1 92 ? -25.043 5.497 23.801 1.00 92.25 92 VAL A C 1
ATOM 677 O O . VAL A 1 92 ? -25.074 5.401 22.573 1.00 92.25 92 VAL A O 1
ATOM 680 N N . PRO A 1 93 ? -24.985 6.686 24.422 1.00 91.19 93 PRO A N 1
ATOM 681 C CA . PRO A 1 93 ? -24.834 7.934 23.684 1.00 91.19 93 PRO A CA 1
ATOM 682 C C . PRO A 1 93 ? -23.452 8.000 23.023 1.00 91.19 93 PRO A C 1
ATOM 684 O O . PRO A 1 93 ? -22.433 7.820 23.692 1.00 91.19 93 PRO A O 1
ATOM 687 N N . ASP A 1 94 ? -23.403 8.274 21.724 1.00 90.50 94 ASP A N 1
ATOM 688 C CA . ASP A 1 94 ? -22.186 8.580 20.979 1.00 90.50 94 ASP A CA 1
ATOM 689 C C . ASP A 1 94 ? -22.005 10.095 20.896 1.00 90.50 94 ASP A C 1
ATOM 691 O O . ASP A 1 94 ? -22.630 10.790 20.100 1.00 90.50 94 ASP A O 1
ATOM 695 N N . TYR A 1 95 ? -21.125 10.619 21.744 1.00 85.69 95 TYR A N 1
ATOM 696 C CA . TYR A 1 95 ? -20.808 12.045 21.781 1.00 85.69 95 TYR A CA 1
ATOM 697 C C . TYR A 1 95 ? -19.979 12.518 20.576 1.00 85.69 95 TYR A C 1
ATOM 699 O O . TYR A 1 95 ? -19.764 13.719 20.431 1.00 85.69 95 TYR A O 1
ATOM 707 N N . GLY A 1 96 ? -19.500 11.602 19.725 1.00 85.50 96 GLY A N 1
ATOM 708 C CA . GLY A 1 96 ? -18.834 11.943 18.470 1.00 85.50 96 GLY A CA 1
ATOM 709 C C . GLY A 1 96 ? -19.801 12.288 17.337 1.00 85.50 96 GLY A C 1
ATOM 710 O O . GLY A 1 96 ? -19.386 12.931 16.376 1.00 85.50 96 GLY A O 1
ATOM 711 N N . GLN A 1 97 ? -21.074 11.891 17.446 1.00 87.00 97 GLN A N 1
ATOM 712 C CA . GLN A 1 97 ? -22.106 12.157 16.443 1.00 87.00 97 GLN A CA 1
ATOM 713 C C . GLN A 1 97 ? -23.311 12.835 17.094 1.00 87.00 97 GLN A C 1
ATOM 715 O O . GLN A 1 97 ? -24.062 12.216 17.852 1.00 87.00 97 GLN A O 1
ATOM 720 N N . LEU A 1 98 ? -23.496 14.118 16.787 1.00 92.25 98 LEU A N 1
ATOM 721 C CA . LEU A 1 98 ? -24.633 14.898 17.262 1.00 92.25 98 LEU A CA 1
ATOM 722 C C . LEU A 1 98 ? -25.737 14.912 16.204 1.00 92.25 98 LEU A C 1
ATOM 724 O O . LEU A 1 98 ? -25.454 15.035 15.012 1.00 92.25 98 LEU A O 1
ATOM 728 N N . ASP A 1 99 ? -26.982 14.790 16.649 1.00 93.69 99 ASP A N 1
ATOM 729 C CA . ASP A 1 99 ? -28.156 14.948 15.797 1.00 93.69 99 ASP A CA 1
ATOM 730 C C . ASP A 1 99 ? -28.431 16.428 15.456 1.00 93.69 99 ASP A C 1
ATOM 732 O O . ASP A 1 99 ? -27.724 17.342 15.890 1.00 93.69 99 ASP A O 1
ATOM 736 N N . GLU A 1 100 ? -29.489 16.685 14.680 1.00 94.62 100 GLU A N 1
ATOM 737 C CA . GLU A 1 100 ? -29.914 18.042 14.294 1.00 94.62 100 GLU A CA 1
ATOM 738 C C . GLU A 1 100 ? -30.259 18.940 15.497 1.00 94.62 100 GLU A C 1
ATOM 740 O O . GLU A 1 100 ? -30.236 20.166 15.389 1.00 94.62 100 GLU A O 1
ATOM 745 N N . SER A 1 101 ? -30.562 18.339 16.651 1.00 92.56 101 SER A N 1
ATOM 746 C CA . SER A 1 101 ? -30.860 19.036 17.905 1.00 92.56 101 SER A CA 1
ATOM 747 C C . SER A 1 101 ? -29.617 19.240 18.782 1.00 92.56 101 SER A C 1
ATOM 749 O O . SER A 1 101 ? -29.725 19.796 19.876 1.00 92.56 101 SER A O 1
ATOM 751 N N . GLY A 1 102 ? -28.436 18.811 18.323 1.00 93.19 102 GLY A N 1
ATOM 752 C CA . GLY A 1 102 ? -27.183 18.875 19.074 1.00 93.19 102 GLY A CA 1
ATOM 753 C C . GLY A 1 102 ? -27.060 17.817 20.174 1.00 93.19 102 GLY A C 1
ATOM 754 O O . GLY A 1 102 ? -26.191 17.942 21.041 1.00 93.19 102 GLY A O 1
ATOM 755 N N . MET A 1 103 ? -27.917 16.793 20.172 1.00 91.69 103 MET A N 1
ATOM 756 C CA . MET A 1 103 ? -27.918 15.718 21.161 1.00 91.69 103 MET A CA 1
ATOM 757 C C . MET A 1 103 ? -27.100 14.513 20.665 1.00 91.69 103 MET A C 1
ATOM 759 O O . MET A 1 103 ? -27.074 14.238 19.466 1.00 91.69 103 MET A O 1
ATOM 763 N N . PRO A 1 104 ? -26.419 13.771 21.559 1.00 91.19 104 PRO A N 1
ATOM 764 C CA . PRO A 1 104 ? -25.664 12.581 21.173 1.00 91.19 104 PRO A CA 1
ATOM 765 C C . PRO A 1 104 ? -26.564 11.499 20.577 1.00 91.19 104 PRO A C 1
ATOM 767 O O . PRO A 1 104 ? -27.582 11.130 21.170 1.00 91.19 104 PRO A O 1
ATOM 770 N N . THR A 1 105 ? -26.143 10.931 19.453 1.00 92.81 105 THR A N 1
ATOM 771 C CA . THR A 1 105 ? -26.865 9.834 18.797 1.00 92.81 105 THR A CA 1
ATOM 772 C C . THR A 1 105 ? -26.725 8.550 19.615 1.00 92.81 105 THR A C 1
ATOM 774 O O . THR A 1 105 ? -25.645 8.243 20.114 1.00 92.81 105 THR A O 1
ATOM 777 N N . LEU A 1 106 ? -27.794 7.766 19.771 1.00 92.12 106 LEU A N 1
ATOM 778 C CA . LEU A 1 106 ? -27.712 6.471 20.454 1.00 92.12 106 LEU A CA 1
ATOM 779 C C . LEU A 1 106 ? -27.136 5.404 19.520 1.00 92.12 106 LEU A C 1
ATOM 781 O O . LEU A 1 106 ? -27.652 5.171 18.429 1.00 92.12 106 LEU A O 1
ATOM 785 N N . VAL A 1 107 ? -26.088 4.719 19.975 1.00 93.12 107 VAL A N 1
ATOM 786 C CA . VAL A 1 107 ? -25.441 3.625 19.246 1.00 93.12 107 VAL A CA 1
ATOM 787 C C . VAL A 1 107 ? -25.542 2.340 20.057 1.00 93.12 107 VAL A C 1
ATOM 789 O O . VAL A 1 107 ? -25.212 2.296 21.244 1.00 93.12 107 VAL A O 1
ATOM 792 N N . THR A 1 108 ? -25.974 1.259 19.408 1.00 94.69 108 THR A N 1
ATOM 793 C CA . THR A 1 108 ? -25.996 -0.074 20.017 1.00 94.69 108 THR A CA 1
ATOM 794 C C . THR A 1 108 ? -24.589 -0.670 20.045 1.00 94.69 108 THR A C 1
ATOM 796 O O . THR A 1 108 ? -23.974 -0.913 19.005 1.00 94.69 108 THR A O 1
ATOM 799 N N . VAL A 1 109 ? -24.078 -0.959 21.241 1.00 93.62 109 VAL A N 1
ATOM 800 C CA . VAL A 1 109 ? -22.780 -1.609 21.444 1.00 93.62 109 VAL A CA 1
ATOM 801 C C . VAL A 1 109 ? -22.988 -3.067 21.825 1.00 93.62 109 VAL A C 1
ATOM 803 O O . VAL A 1 109 ? -23.669 -3.377 22.800 1.00 93.62 109 VAL A O 1
ATOM 806 N N . GLN A 1 110 ? -22.367 -3.966 21.061 1.00 95.00 110 GLN A N 1
ATOM 807 C CA . GLN A 1 110 ? -22.332 -5.397 21.359 1.00 95.00 110 GLN A CA 1
ATOM 808 C C . GLN A 1 110 ? -21.371 -5.680 22.521 1.00 95.00 110 GLN A C 1
ATOM 810 O O . GLN A 1 110 ? -20.238 -5.190 22.540 1.00 95.00 110 GLN A O 1
ATOM 815 N N . LEU A 1 111 ? -21.821 -6.494 23.470 1.00 94.94 111 LEU A N 1
ATOM 816 C CA . LEU A 1 111 ? -21.141 -6.815 24.719 1.00 94.94 111 LEU A CA 1
ATOM 817 C C . LEU A 1 111 ? -20.802 -8.303 24.797 1.00 94.94 111 LEU A C 1
ATOM 819 O O . LEU A 1 111 ? -21.525 -9.168 24.304 1.00 94.94 111 LEU A O 1
ATOM 823 N N . GLU A 1 112 ? -19.721 -8.618 25.500 1.00 94.88 112 GLU A N 1
ATOM 824 C CA . GLU A 1 112 ? -19.465 -9.969 25.975 1.00 94.88 112 GLU A CA 1
ATOM 825 C C . GLU A 1 112 ? -20.236 -10.215 27.289 1.00 94.88 112 GLU A C 1
ATOM 827 O O . GLU A 1 112 ? -19.894 -9.611 28.312 1.00 94.88 112 GLU A O 1
ATOM 832 N N . PRO A 1 113 ? -21.211 -11.146 27.325 1.00 94.38 113 PRO A N 1
ATOM 833 C CA . PRO A 1 113 ? -22.146 -11.299 28.450 1.00 94.38 113 PRO A CA 1
ATOM 834 C C . PRO A 1 113 ? -21.490 -11.793 29.747 1.00 94.38 113 PRO A C 1
ATOM 836 O O . PRO A 1 113 ? -22.050 -11.650 30.835 1.00 94.38 113 PRO A O 1
ATOM 839 N N . LYS A 1 114 ? -20.295 -12.387 29.641 1.00 95.00 114 LYS A N 1
ATOM 840 C CA . LYS A 1 114 ? -19.503 -12.882 30.778 1.00 95.00 114 LYS A CA 1
ATOM 841 C C . LYS A 1 114 ? -18.612 -11.804 31.408 1.00 95.00 114 LYS A C 1
ATOM 843 O O . LYS A 1 114 ? -17.993 -12.071 32.434 1.00 95.00 114 LYS A O 1
ATOM 848 N N . LYS A 1 115 ? -18.501 -10.628 30.787 1.00 93.25 115 LYS A N 1
ATOM 849 C CA . LYS A 1 115 ? -17.636 -9.523 31.218 1.00 93.25 115 LYS A CA 1
ATOM 850 C C . LYS A 1 115 ? -18.476 -8.385 31.786 1.00 93.25 115 LYS A C 1
ATOM 852 O O . LYS A 1 115 ? -19.627 -8.217 31.402 1.00 93.25 115 LYS A O 1
ATOM 857 N N . ASP A 1 116 ? -17.898 -7.602 32.691 1.00 92.56 116 ASP A N 1
ATOM 858 C CA . ASP A 1 116 ? -18.510 -6.359 33.166 1.00 92.56 116 ASP A CA 1
ATOM 859 C C . ASP A 1 116 ? -18.337 -5.213 32.145 1.00 92.56 116 ASP A C 1
ATOM 861 O O . ASP A 1 116 ? -17.698 -5.368 31.096 1.00 92.56 116 ASP A O 1
ATOM 865 N N . PHE A 1 117 ? -18.925 -4.051 32.436 1.00 90.50 117 PHE A N 1
ATOM 866 C CA . PHE A 1 117 ? -18.856 -2.886 31.552 1.00 90.50 117 PHE A CA 1
ATOM 867 C C . PHE A 1 117 ? -17.422 -2.362 31.381 1.00 90.50 117 PHE A C 1
ATOM 869 O O . PHE A 1 117 ? -17.045 -1.972 30.278 1.00 90.50 117 PHE A O 1
ATOM 876 N N . GLN A 1 118 ? -16.594 -2.415 32.433 1.00 93.81 118 GLN A N 1
ATOM 877 C CA . GLN A 1 118 ? -15.204 -1.948 32.389 1.00 93.81 118 GLN A CA 1
ATOM 878 C C . GLN A 1 118 ? -14.364 -2.817 31.455 1.00 93.81 118 GLN A C 1
ATOM 880 O O . GLN A 1 118 ? -13.581 -2.311 30.652 1.00 93.81 118 GLN A O 1
ATOM 885 N N . LYS A 1 119 ? -14.556 -4.136 31.515 1.00 95.38 119 LYS A N 1
ATOM 886 C CA . LYS A 1 119 ? -13.886 -5.103 30.649 1.00 95.38 119 LYS A CA 1
ATOM 887 C C . LYS A 1 119 ? -14.381 -5.015 29.214 1.00 95.38 119 LYS A C 1
ATOM 889 O O . LYS A 1 119 ? -13.561 -5.135 28.307 1.00 95.38 119 LYS A O 1
ATOM 894 N N . ASN A 1 120 ? -15.669 -4.760 28.990 1.00 95.38 120 ASN A N 1
ATOM 895 C CA . ASN A 1 120 ? -16.187 -4.480 27.650 1.00 95.38 120 ASN A CA 1
ATOM 896 C C . ASN A 1 120 ? -15.600 -3.178 27.068 1.00 95.38 120 ASN A C 1
ATOM 898 O O . ASN A 1 120 ? -15.104 -3.192 25.942 1.00 95.38 120 ASN A O 1
ATOM 902 N N . ALA A 1 121 ? -15.521 -2.099 27.853 1.00 95.88 121 ALA A N 1
ATOM 903 C CA . ALA A 1 121 ? -14.846 -0.864 27.446 1.00 95.88 121 ALA A CA 1
ATOM 904 C C . ALA A 1 121 ? -13.352 -1.093 27.139 1.00 95.88 121 ALA A C 1
ATOM 906 O O . ALA A 1 121 ? -12.834 -0.620 26.126 1.00 95.88 121 ALA A O 1
ATOM 907 N N . GLU A 1 122 ? -12.658 -1.899 27.952 1.00 97.31 122 GLU A N 1
ATOM 908 C CA . GLU A 1 122 ? -11.257 -2.275 27.720 1.00 97.31 122 GLU A CA 1
ATOM 909 C C . GLU A 1 122 ? -11.064 -2.974 26.359 1.00 97.31 122 GLU A C 1
ATOM 911 O O . GLU A 1 122 ? -10.060 -2.739 25.678 1.00 97.31 122 GLU A O 1
ATOM 916 N N . LEU A 1 123 ? -12.020 -3.809 25.928 1.00 96.88 123 LEU A N 1
ATOM 917 C CA . LEU A 1 123 ? -12.000 -4.441 24.602 1.00 96.88 123 LEU A CA 1
ATOM 918 C C . LEU A 1 123 ? -12.161 -3.417 23.478 1.00 96.88 123 LEU A C 1
ATOM 920 O O . LEU A 1 123 ? -11.426 -3.494 22.490 1.00 96.88 123 LEU A O 1
ATOM 924 N N . CYS A 1 124 ? -13.065 -2.449 23.635 1.00 96.25 124 CYS A N 1
ATOM 925 C CA . CYS A 1 124 ? -13.234 -1.344 22.692 1.00 96.25 124 CYS A CA 1
ATOM 926 C C . CYS A 1 124 ? -11.925 -0.549 22.538 1.00 96.25 124 CYS A C 1
ATOM 928 O O . CYS A 1 124 ? -11.415 -0.401 21.425 1.00 96.25 124 CYS A O 1
ATOM 930 N N . PHE A 1 125 ? -11.276 -0.174 23.646 1.00 97.62 125 PHE A N 1
ATOM 931 C CA . PHE A 1 125 ? -9.977 0.511 23.604 1.00 97.62 125 PHE A CA 1
ATOM 932 C C . PHE A 1 125 ? -8.857 -0.346 23.008 1.00 97.62 125 PHE A C 1
ATOM 934 O O . PHE A 1 125 ? -7.948 0.169 22.351 1.00 97.62 125 PHE A O 1
ATOM 941 N N . LYS A 1 126 ? -8.872 -1.666 23.232 1.00 98.00 126 LYS A N 1
ATOM 942 C CA . LYS A 1 126 ? -7.927 -2.588 22.581 1.00 98.00 126 LYS A CA 1
ATOM 943 C C . LYS A 1 126 ? -8.120 -2.603 21.065 1.00 98.00 126 LYS A C 1
ATOM 945 O O . LYS A 1 126 ? -7.121 -2.547 20.350 1.00 98.00 126 LYS A O 1
ATOM 950 N N . LYS A 1 127 ? -9.366 -2.631 20.578 1.00 97.06 127 LYS A N 1
ATOM 951 C CA . LYS A 1 127 ? -9.674 -2.557 19.140 1.00 97.06 127 LYS A CA 1
ATOM 952 C C . LYS A 1 127 ? -9.223 -1.228 18.537 1.00 97.06 127 LYS A C 1
ATOM 954 O O . LYS A 1 127 ? -8.450 -1.256 17.585 1.00 97.06 127 LYS A O 1
ATOM 959 N N . SER A 1 128 ? -9.587 -0.101 19.152 1.00 97.38 128 SER A N 1
ATOM 960 C CA . SER A 1 128 ? -9.150 1.238 18.724 1.00 97.38 128 SER A CA 1
ATOM 961 C C . SER A 1 128 ? -7.621 1.334 18.608 1.00 97.38 128 SER A C 1
ATOM 963 O O . SER A 1 128 ? -7.088 1.643 17.542 1.00 97.38 128 SER A O 1
ATOM 965 N N . ARG A 1 129 ? -6.881 0.948 19.661 1.00 98.12 129 ARG A N 1
ATOM 966 C CA . ARG A 1 129 ? -5.405 0.947 19.643 1.00 98.12 129 ARG A CA 1
ATOM 967 C C . ARG A 1 129 ? -4.822 0.029 18.573 1.00 98.12 129 ARG A C 1
ATOM 969 O O . ARG A 1 129 ? -3.809 0.379 17.974 1.00 98.12 129 ARG A O 1
ATOM 976 N N . LYS A 1 130 ? -5.424 -1.143 18.345 1.00 97.12 130 LYS A N 1
ATOM 977 C CA . LYS A 1 130 ? -4.984 -2.071 17.294 1.00 97.12 130 LYS A CA 1
ATOM 978 C C . LYS A 1 130 ? -5.126 -1.437 15.911 1.00 97.12 130 LYS A C 1
ATOM 980 O O . LYS A 1 130 ? -4.192 -1.546 15.124 1.00 97.12 130 LYS A O 1
ATOM 985 N N . ILE A 1 131 ? -6.251 -0.775 15.640 1.00 96.38 131 ILE A N 1
ATOM 986 C CA . ILE A 1 131 ? -6.493 -0.083 14.368 1.00 96.38 131 ILE A CA 1
ATOM 987 C C . ILE A 1 131 ? -5.493 1.060 14.195 1.00 96.38 131 ILE A C 1
ATOM 989 O O . ILE A 1 131 ? -4.772 1.067 13.204 1.00 96.38 131 ILE A O 1
ATOM 993 N N . ARG A 1 132 ? -5.353 1.950 1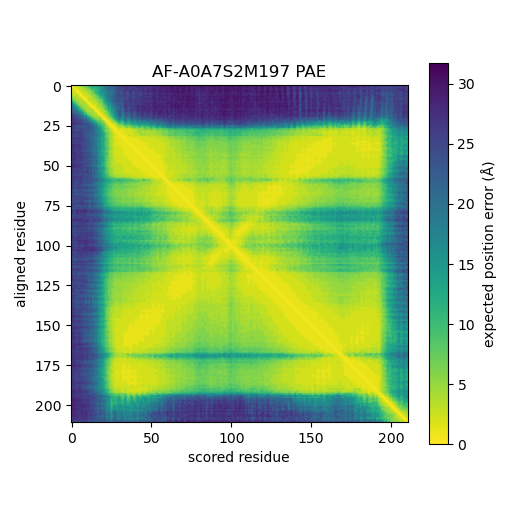5.188 1.00 97.25 132 ARG A N 1
ATOM 994 C CA . ARG A 1 132 ? -4.406 3.080 15.121 1.00 97.25 132 ARG A CA 1
ATOM 995 C C . ARG A 1 132 ? -2.974 2.631 14.840 1.00 97.25 132 ARG A C 1
ATOM 997 O O . ARG A 1 132 ? -2.351 3.145 13.924 1.00 97.25 132 ARG A O 1
ATOM 1004 N N . ARG A 1 133 ? -2.483 1.614 15.560 1.00 97.31 133 ARG A N 1
ATOM 1005 C CA . ARG A 1 133 ? -1.142 1.046 15.325 1.00 97.31 133 ARG A CA 1
ATOM 1006 C C . ARG A 1 133 ? -0.996 0.432 13.934 1.00 97.31 133 ARG A C 1
ATOM 1008 O O . ARG A 1 133 ? 0.085 0.484 13.359 1.00 97.31 133 ARG A O 1
ATOM 1015 N N . ALA A 1 134 ? -2.050 -0.197 13.412 1.00 95.75 134 ALA A N 1
ATOM 1016 C CA . ALA A 1 134 ? -2.028 -0.748 12.062 1.00 95.75 134 ALA A CA 1
ATOM 1017 C C . ALA A 1 134 ? -1.950 0.370 11.016 1.00 95.75 134 ALA A C 1
ATOM 1019 O O . ALA A 1 134 ? -1.112 0.285 10.127 1.00 95.75 134 ALA A O 1
ATOM 1020 N N . VAL A 1 135 ? -2.754 1.428 11.159 1.00 96.44 135 VAL A N 1
ATOM 1021 C CA . VAL A 1 135 ? -2.721 2.609 10.280 1.00 96.44 135 VAL A CA 1
ATOM 1022 C C . VAL A 1 135 ? -1.348 3.281 10.327 1.00 96.44 135 VAL A C 1
ATOM 1024 O O . VAL A 1 135 ? -0.729 3.459 9.286 1.00 96.44 135 VAL A O 1
ATOM 1027 N N . GLU A 1 136 ? -0.831 3.562 11.524 1.00 96.69 136 GLU A N 1
ATOM 1028 C CA . GLU A 1 136 ? 0.487 4.179 11.738 1.00 96.69 136 GLU A CA 1
ATOM 1029 C C . GLU A 1 136 ? 1.623 3.370 11.098 1.00 96.69 136 GLU A C 1
ATOM 1031 O O . GLU A 1 136 ? 2.550 3.936 10.527 1.00 96.69 136 GLU A O 1
ATOM 1036 N N . LYS A 1 137 ? 1.540 2.036 11.150 1.00 97.31 137 LYS A N 1
ATOM 1037 C CA . LYS A 1 137 ? 2.535 1.156 10.532 1.00 97.31 137 LYS A CA 1
ATOM 1038 C C . LYS A 1 137 ? 2.389 1.072 9.010 1.00 97.31 137 LYS A C 1
ATOM 1040 O O . LYS A 1 137 ? 3.394 1.023 8.308 1.00 97.31 137 LYS A O 1
ATOM 1045 N N . LEU A 1 138 ? 1.160 0.968 8.505 1.00 96.44 138 LEU A N 1
ATOM 1046 C CA . LEU A 1 138 ? 0.897 0.707 7.089 1.00 96.44 138 LEU A CA 1
ATOM 1047 C C . LEU A 1 138 ? 0.987 1.971 6.229 1.00 96.44 138 LEU A C 1
ATOM 1049 O O . LEU A 1 138 ? 1.419 1.865 5.087 1.00 96.44 138 LEU A O 1
ATOM 1053 N N . ALA A 1 139 ? 0.636 3.146 6.760 1.00 96.44 139 ALA A N 1
ATOM 1054 C CA . ALA A 1 139 ? 0.701 4.414 6.033 1.00 96.44 139 ALA A CA 1
ATOM 1055 C C . ALA A 1 139 ? 2.083 4.691 5.399 1.00 96.44 139 ALA A C 1
ATOM 1057 O O . ALA A 1 139 ? 2.133 4.823 4.176 1.00 96.44 139 ALA A O 1
ATOM 1058 N N . PRO A 1 140 ? 3.213 4.667 6.140 1.00 97.31 140 PRO A N 1
ATOM 1059 C CA . PRO A 1 140 ? 4.527 4.896 5.533 1.00 97.31 140 PRO A CA 1
ATOM 1060 C C . PRO A 1 140 ? 4.935 3.783 4.555 1.00 97.31 140 PRO A C 1
ATOM 1062 O O . PRO A 1 140 ? 5.670 4.028 3.604 1.00 97.31 140 PRO A O 1
ATOM 1065 N N . MET A 1 141 ? 4.454 2.547 4.750 1.00 97.50 141 MET A N 1
ATOM 1066 C CA . MET A 1 141 ? 4.713 1.456 3.803 1.00 97.50 141 MET A CA 1
ATOM 1067 C C . MET A 1 141 ? 3.984 1.669 2.474 1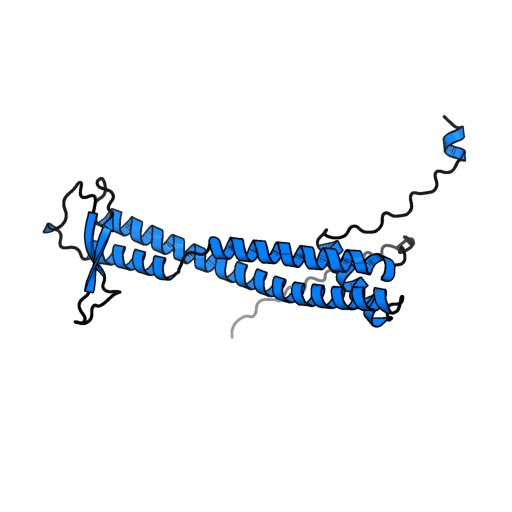.00 97.50 141 MET A C 1
ATOM 1069 O O . MET A 1 141 ? 4.531 1.333 1.425 1.00 97.50 141 MET A O 1
ATOM 1073 N N . ILE A 1 142 ? 2.756 2.193 2.524 1.00 97.56 142 ILE A N 1
ATOM 1074 C CA . ILE A 1 142 ? 1.970 2.543 1.339 1.00 97.56 142 ILE A CA 1
ATOM 1075 C C . ILE A 1 142 ? 2.640 3.699 0.605 1.00 97.56 142 ILE A C 1
ATOM 1077 O O . ILE A 1 142 ? 2.919 3.549 -0.577 1.00 97.56 142 ILE A O 1
ATOM 1081 N N . GLU A 1 143 ? 2.980 4.779 1.309 1.00 97.75 143 GLU A N 1
ATOM 1082 C CA . GLU A 1 143 ? 3.648 5.952 0.730 1.00 97.75 143 GLU A CA 1
ATOM 1083 C C . GLU A 1 143 ? 4.968 5.579 0.033 1.00 97.75 143 GLU A C 1
ATOM 1085 O O . GLU A 1 143 ? 5.212 5.974 -1.109 1.00 97.75 143 GLU A O 1
ATOM 1090 N N . ALA A 1 144 ? 5.793 4.743 0.674 1.00 97.81 144 ALA A N 1
ATOM 1091 C CA . ALA A 1 144 ? 7.025 4.244 0.068 1.00 97.81 144 ALA A CA 1
ATOM 1092 C C . ALA A 1 144 ? 6.753 3.409 -1.196 1.00 97.81 144 ALA A C 1
ATOM 1094 O O . ALA A 1 144 ? 7.415 3.599 -2.214 1.00 97.81 144 ALA A O 1
ATOM 1095 N N . CYS A 1 145 ? 5.759 2.511 -1.163 1.00 97.81 145 CYS A N 1
ATOM 1096 C CA . CYS A 1 145 ? 5.407 1.703 -2.335 1.00 97.81 145 CYS A CA 1
ATOM 1097 C C . CYS A 1 145 ? 4.804 2.545 -3.469 1.00 97.81 145 CYS A C 1
ATOM 1099 O O . CYS A 1 145 ? 5.030 2.223 -4.628 1.00 97.81 145 CYS A O 1
ATOM 1101 N N . GLU A 1 146 ? 4.048 3.597 -3.157 1.00 98.12 146 GLU A N 1
ATOM 1102 C CA . GLU A 1 146 ? 3.484 4.528 -4.142 1.00 98.12 146 GLU A CA 1
ATOM 1103 C C . GLU A 1 146 ? 4.570 5.393 -4.784 1.00 98.12 146 GLU A C 1
ATOM 1105 O O . GLU A 1 146 ? 4.558 5.590 -5.997 1.00 98.12 146 GLU A O 1
ATOM 1110 N N . THR A 1 147 ? 5.552 5.835 -3.997 1.00 98.31 147 THR A N 1
ATOM 1111 C CA . THR A 1 147 ? 6.738 6.539 -4.508 1.00 98.31 147 THR A CA 1
ATOM 1112 C C . THR A 1 147 ? 7.535 5.642 -5.454 1.00 98.31 147 THR A C 1
ATOM 1114 O O . THR A 1 147 ? 7.893 6.054 -6.559 1.00 98.31 147 THR A O 1
ATOM 1117 N N . ASP A 1 148 ? 7.772 4.391 -5.051 1.00 97.94 148 ASP A N 1
ATOM 1118 C CA . ASP A 1 148 ? 8.429 3.400 -5.901 1.00 97.94 148 ASP A CA 1
ATOM 1119 C C . ASP A 1 148 ? 7.623 3.109 -7.169 1.00 97.94 148 ASP A C 1
ATOM 1121 O O . ASP A 1 148 ? 8.206 3.023 -8.248 1.00 97.94 148 ASP A O 1
ATOM 1125 N N . LEU A 1 149 ? 6.300 2.967 -7.053 1.00 98.00 149 LEU A N 1
ATOM 1126 C CA . LEU A 1 149 ? 5.412 2.724 -8.186 1.00 98.00 149 LEU A CA 1
ATOM 1127 C C . LEU A 1 149 ? 5.503 3.865 -9.199 1.00 98.00 149 LEU A C 1
ATOM 1129 O O . LEU A 1 149 ? 5.760 3.593 -10.365 1.00 98.00 149 LEU A O 1
ATOM 1133 N N . ALA A 1 150 ? 5.390 5.119 -8.757 1.00 98.31 150 ALA A N 1
ATOM 1134 C CA . ALA A 1 150 ? 5.479 6.284 -9.636 1.00 98.31 150 ALA A CA 1
ATOM 1135 C C . ALA A 1 150 ? 6.832 6.364 -10.365 1.00 98.31 150 ALA A C 1
ATOM 1137 O O . ALA A 1 150 ? 6.887 6.647 -11.564 1.00 98.31 150 ALA A O 1
ATOM 1138 N N . ARG A 1 151 ? 7.935 6.062 -9.665 1.00 98.00 151 ARG A N 1
ATOM 1139 C CA . ARG A 1 151 ? 9.266 5.964 -10.284 1.00 98.00 151 ARG A CA 1
ATOM 1140 C C . ARG A 1 151 ? 9.306 4.874 -11.360 1.00 98.00 151 ARG A C 1
ATOM 1142 O O . ARG A 1 151 ? 9.763 5.128 -12.471 1.00 98.00 151 ARG A O 1
ATOM 1149 N N . TRP A 1 152 ? 8.821 3.673 -11.049 1.00 98.06 152 TRP A N 1
ATOM 1150 C CA . TRP A 1 152 ? 8.829 2.553 -11.994 1.00 98.06 152 TRP A CA 1
ATOM 1151 C C . TRP A 1 152 ? 7.860 2.746 -13.162 1.00 98.06 152 TRP A C 1
ATOM 1153 O O . TRP A 1 152 ? 8.146 2.272 -14.256 1.00 98.06 152 TRP A O 1
ATOM 1163 N N . GLU A 1 153 ? 6.758 3.471 -12.976 1.00 98.44 153 GLU A N 1
ATOM 1164 C CA . GLU A 1 153 ? 5.863 3.881 -14.062 1.00 98.44 153 GLU A CA 1
ATOM 1165 C C . GLU A 1 153 ? 6.579 4.808 -15.049 1.00 98.44 153 GLU A C 1
ATOM 1167 O O . GLU A 1 153 ? 6.457 4.614 -16.260 1.00 98.44 153 GLU A O 1
ATOM 1172 N N . ALA A 1 154 ? 7.381 5.759 -14.555 1.00 98.00 154 ALA A N 1
ATOM 1173 C CA . ALA A 1 154 ? 8.219 6.596 -15.411 1.00 98.00 154 ALA A CA 1
ATOM 1174 C C . ALA A 1 154 ? 9.260 5.756 -16.174 1.00 98.00 154 ALA A C 1
ATOM 1176 O O . ALA A 1 154 ? 9.341 5.851 -17.397 1.00 98.00 154 ALA A O 1
ATOM 1177 N N . HIS A 1 155 ? 9.975 4.858 -15.486 1.00 97.25 155 HIS A N 1
ATOM 1178 C CA . HIS A 1 155 ? 10.940 3.955 -16.125 1.00 97.25 155 HIS A CA 1
ATOM 1179 C C . HIS A 1 155 ? 10.302 3.032 -17.168 1.00 97.25 155 HIS A C 1
ATOM 1181 O O . HIS A 1 155 ? 10.855 2.850 -18.251 1.00 97.25 155 HIS A O 1
ATOM 1187 N N . ALA A 1 156 ? 9.122 2.478 -16.884 1.00 97.88 156 ALA A N 1
ATOM 1188 C CA . ALA A 1 156 ? 8.388 1.648 -17.832 1.00 97.88 156 ALA A CA 1
ATOM 1189 C C . ALA A 1 156 ? 7.922 2.459 -19.051 1.00 97.88 156 ALA A C 1
ATOM 1191 O O . ALA A 1 156 ? 7.997 1.966 -20.178 1.00 97.88 156 ALA A O 1
ATOM 1192 N N . ALA A 1 157 ? 7.480 3.705 -18.852 1.00 98.12 157 ALA A N 1
ATOM 1193 C CA . ALA A 1 157 ? 7.104 4.595 -19.945 1.00 98.12 157 ALA A CA 1
ATOM 1194 C C . ALA A 1 157 ? 8.305 4.943 -20.835 1.00 98.12 157 ALA A C 1
ATOM 1196 O O . ALA A 1 157 ? 8.178 4.928 -22.060 1.00 98.12 157 ALA A O 1
ATOM 1197 N N . ASP A 1 158 ? 9.466 5.218 -20.245 1.00 96.75 158 ASP A N 1
ATOM 1198 C CA . ASP A 1 158 ? 10.682 5.516 -20.999 1.00 96.75 158 ASP A CA 1
ATOM 1199 C C . ASP A 1 158 ? 11.191 4.278 -21.745 1.00 96.75 158 ASP A C 1
ATOM 1201 O O . ASP A 1 158 ? 11.365 4.340 -22.962 1.00 96.75 158 ASP A O 1
ATOM 1205 N N . ALA A 1 159 ? 11.280 3.117 -21.091 1.00 96.25 159 ALA A N 1
ATOM 1206 C CA . ALA A 1 159 ? 11.636 1.860 -21.754 1.00 96.25 159 ALA A CA 1
ATOM 1207 C C . ALA A 1 159 ? 10.674 1.509 -22.907 1.00 96.25 159 ALA A C 1
ATOM 1209 O O . ALA A 1 159 ? 11.108 1.043 -23.961 1.00 96.25 159 ALA A O 1
ATOM 1210 N N . ALA A 1 160 ? 9.372 1.783 -22.759 1.00 97.50 160 ALA A N 1
ATOM 1211 C CA . ALA A 1 160 ? 8.393 1.580 -23.825 1.00 97.50 160 ALA A CA 1
ATOM 1212 C C . ALA A 1 160 ? 8.612 2.522 -25.023 1.00 97.50 160 ALA A C 1
ATOM 1214 O O . ALA A 1 160 ? 8.511 2.075 -26.170 1.00 97.50 160 ALA A O 1
ATOM 1215 N N . LYS A 1 161 ? 8.949 3.799 -24.786 1.00 97.31 161 LYS A N 1
ATOM 1216 C CA . LYS A 1 161 ? 9.313 4.741 -25.862 1.00 97.31 161 LYS A CA 1
ATOM 1217 C C . LYS A 1 161 ? 10.571 4.278 -26.594 1.00 97.31 161 LYS A C 1
ATOM 1219 O O . LYS A 1 161 ? 10.580 4.278 -27.822 1.00 97.31 161 LYS A O 1
ATOM 1224 N N . LEU A 1 162 ? 11.592 3.837 -25.859 1.00 96.25 162 LEU A N 1
ATOM 1225 C CA . LEU A 1 162 ? 12.849 3.342 -26.430 1.00 96.25 162 LEU A CA 1
ATOM 1226 C C . LEU A 1 162 ? 12.632 2.070 -27.253 1.00 96.25 162 LEU A C 1
ATOM 1228 O O . LEU A 1 162 ? 13.088 1.984 -28.391 1.00 96.25 162 LEU A O 1
ATOM 1232 N N . ARG A 1 163 ? 11.828 1.128 -26.744 1.00 96.44 163 ARG A N 1
ATOM 1233 C CA . ARG A 1 163 ? 11.374 -0.058 -27.487 1.00 96.44 163 ARG A CA 1
ATOM 1234 C C . ARG A 1 163 ? 10.672 0.328 -28.790 1.00 96.44 163 ARG A C 1
ATOM 1236 O O . ARG A 1 163 ? 10.916 -0.276 -29.833 1.00 96.44 163 ARG A O 1
ATOM 1243 N N . GLN A 1 164 ? 9.797 1.333 -28.753 1.00 96.31 164 GLN A N 1
ATOM 1244 C CA . GLN A 1 164 ? 9.086 1.809 -29.939 1.00 96.31 164 GLN A CA 1
ATOM 1245 C C . GLN A 1 164 ? 10.023 2.490 -30.948 1.00 96.31 164 GLN A C 1
ATOM 1247 O O . GLN A 1 164 ? 9.902 2.227 -32.145 1.00 96.31 164 GLN A O 1
ATOM 1252 N N . ALA A 1 165 ? 10.947 3.334 -30.484 1.00 93.69 165 ALA A N 1
ATOM 1253 C CA . ALA A 1 165 ? 11.947 3.995 -31.321 1.00 93.69 165 ALA A CA 1
ATOM 1254 C C . ALA A 1 165 ? 12.885 2.978 -31.986 1.00 93.69 165 ALA A C 1
ATOM 1256 O O . ALA A 1 165 ? 13.123 3.044 -33.192 1.00 93.69 165 ALA A O 1
ATOM 1257 N N . HIS A 1 166 ? 13.328 1.970 -31.231 1.00 93.50 166 HIS A N 1
ATOM 1258 C CA . HIS A 1 166 ? 14.128 0.877 -31.767 1.00 93.50 166 HIS A CA 1
ATOM 1259 C C . HIS A 1 166 ? 13.379 0.115 -32.871 1.00 93.50 166 HIS A C 1
ATOM 1261 O O . HIS A 1 166 ? 13.930 -0.120 -33.941 1.00 93.50 166 HIS A O 1
ATOM 1267 N N . ARG A 1 167 ? 12.093 -0.201 -32.670 1.00 94.81 167 ARG A N 1
ATOM 1268 C CA . ARG A 1 167 ? 11.274 -0.893 -33.683 1.00 94.81 167 ARG A CA 1
ATOM 1269 C C . ARG A 1 167 ? 11.035 -0.078 -34.953 1.00 94.81 167 ARG A C 1
ATOM 1271 O O . ARG A 1 167 ? 10.797 -0.674 -36.000 1.00 94.81 167 ARG A O 1
ATOM 1278 N N . SER A 1 168 ? 11.034 1.252 -34.869 1.00 94.19 168 SER A N 1
ATOM 1279 C CA . SER A 1 168 ? 10.761 2.120 -36.019 1.00 94.19 168 SER A CA 1
ATOM 1280 C C . SER A 1 168 ? 12.019 2.496 -36.803 1.00 94.19 168 SER A C 1
ATOM 1282 O O . SER A 1 168 ? 11.973 2.518 -38.031 1.00 94.19 168 SER A O 1
ATOM 1284 N N . VAL A 1 169 ? 13.129 2.780 -36.116 1.00 91.50 169 VAL A N 1
ATOM 1285 C CA . VAL A 1 169 ? 14.385 3.256 -36.727 1.00 91.50 169 VAL A CA 1
ATOM 1286 C C . VAL A 1 169 ? 15.417 2.132 -36.879 1.00 91.50 169 VAL A C 1
ATOM 1288 O O . VAL A 1 169 ? 16.287 2.210 -37.742 1.00 91.50 169 VAL A O 1
ATOM 1291 N N . GLY A 1 170 ? 15.321 1.071 -36.075 1.00 90.81 170 GLY A N 1
ATOM 1292 C CA . GLY A 1 170 ? 16.256 -0.060 -36.069 1.00 90.81 170 GLY A CA 1
ATOM 1293 C C . GLY A 1 170 ? 17.555 0.190 -35.298 1.00 90.81 170 GLY A C 1
ATOM 1294 O O . GLY A 1 170 ? 18.377 -0.714 -35.195 1.00 90.81 170 GLY A O 1
ATOM 1295 N N . ALA A 1 171 ? 17.746 1.386 -34.735 1.00 89.88 171 ALA A N 1
ATOM 1296 C CA . ALA A 1 171 ? 18.925 1.761 -33.959 1.00 89.88 171 ALA A CA 1
ATOM 1297 C C . ALA A 1 171 ? 18.530 2.637 -32.763 1.00 89.88 171 ALA A C 1
ATOM 1299 O O . ALA A 1 171 ? 17.554 3.385 -32.837 1.00 89.88 171 ALA A O 1
ATOM 1300 N N . LEU A 1 172 ? 19.287 2.525 -31.672 1.00 92.50 172 LEU A N 1
ATOM 1301 C CA . LEU A 1 172 ? 19.179 3.382 -30.492 1.00 92.50 172 LEU A CA 1
ATOM 1302 C C . LEU A 1 172 ? 20.255 4.471 -30.558 1.00 92.50 172 LEU A C 1
ATOM 1304 O O . LEU A 1 172 ? 21.327 4.259 -31.128 1.00 92.50 172 LEU A O 1
ATOM 1308 N N . SER A 1 173 ? 19.972 5.652 -30.009 1.00 95.19 173 SER A N 1
ATOM 1309 C CA . SER A 1 173 ? 21.026 6.648 -29.812 1.00 95.19 173 SER A CA 1
ATOM 1310 C C . SER A 1 173 ? 21.924 6.242 -28.640 1.00 95.19 173 SER A C 1
ATOM 1312 O O . SER A 1 173 ? 21.524 5.469 -27.776 1.00 95.19 173 SER A O 1
ATOM 1314 N N . ARG A 1 174 ? 23.134 6.807 -28.560 1.00 94.81 174 ARG A N 1
ATOM 1315 C CA . ARG A 1 174 ? 24.043 6.548 -27.431 1.00 94.81 174 ARG A CA 1
ATOM 1316 C C . ARG A 1 174 ? 23.416 6.899 -26.073 1.00 94.81 174 ARG A C 1
ATOM 1318 O O . ARG A 1 174 ? 23.685 6.222 -25.088 1.00 94.81 174 ARG A O 1
ATOM 1325 N N . GLU A 1 175 ? 22.608 7.956 -26.026 1.00 95.94 175 GLU A N 1
ATOM 1326 C CA . GLU A 1 175 ? 21.889 8.366 -24.814 1.00 95.94 175 GLU A CA 1
ATOM 1327 C C . GLU A 1 175 ? 20.831 7.320 -24.435 1.00 95.94 175 GLU A C 1
ATOM 1329 O O . GLU A 1 175 ? 20.744 6.917 -23.277 1.00 95.94 175 GLU A O 1
ATOM 1334 N N . ASP A 1 176 ? 20.093 6.802 -25.420 1.00 96.12 176 ASP A N 1
ATOM 1335 C CA . ASP A 1 176 ? 19.100 5.744 -25.209 1.00 96.12 176 ASP A CA 1
ATOM 1336 C C . ASP A 1 176 ? 19.742 4.438 -24.720 1.00 96.12 176 ASP A C 1
ATOM 1338 O O . ASP A 1 176 ? 19.210 3.774 -23.830 1.00 96.12 176 ASP A O 1
ATOM 1342 N N . GLU A 1 177 ? 20.897 4.066 -25.280 1.00 94.81 177 GLU A N 1
ATOM 1343 C CA . GLU A 1 177 ? 21.655 2.887 -24.850 1.00 94.81 177 GLU A CA 1
ATOM 1344 C C . GLU A 1 177 ? 22.092 2.991 -23.384 1.00 94.81 177 GLU A C 1
ATOM 1346 O O . GLU A 1 177 ? 22.054 1.998 -22.653 1.00 94.81 177 GLU A O 1
ATOM 1351 N N . GLU A 1 178 ? 22.484 4.186 -22.936 1.00 95.50 178 GLU A N 1
ATOM 1352 C CA . GLU A 1 178 ? 22.854 4.432 -21.543 1.00 95.50 178 GLU A CA 1
ATOM 1353 C C . GLU A 1 178 ? 21.646 4.311 -20.606 1.00 95.50 178 GLU A C 1
ATOM 1355 O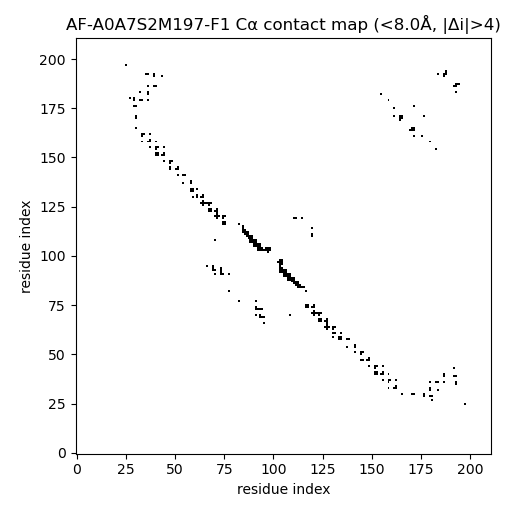 O . GLU A 1 178 ? 21.756 3.669 -19.560 1.00 95.50 178 GLU A O 1
ATOM 1360 N N . VAL A 1 179 ? 20.478 4.825 -21.006 1.00 96.00 179 VAL A N 1
ATOM 1361 C CA . VAL A 1 179 ? 19.226 4.649 -20.249 1.00 96.00 179 VAL A CA 1
ATOM 1362 C C . VAL A 1 179 ? 18.853 3.168 -20.142 1.00 96.00 179 VAL A C 1
ATOM 1364 O O . VAL A 1 179 ? 18.541 2.690 -19.051 1.00 96.00 179 VAL A O 1
ATOM 1367 N N . ILE A 1 180 ? 18.922 2.411 -21.244 1.00 96.50 180 ILE A N 1
ATOM 1368 C CA . ILE A 1 180 ? 18.633 0.968 -21.233 1.00 96.50 180 ILE A CA 1
ATOM 1369 C C . ILE A 1 180 ? 19.618 0.205 -20.347 1.00 96.50 180 ILE A C 1
ATOM 1371 O O . ILE A 1 180 ? 19.187 -0.688 -19.619 1.00 96.50 180 ILE A O 1
ATOM 1375 N N . ARG A 1 181 ? 20.904 0.578 -20.342 1.00 95.44 181 ARG A N 1
ATOM 1376 C CA . ARG A 1 181 ? 21.904 -0.019 -19.445 1.00 95.44 181 ARG A CA 1
ATOM 1377 C C . ARG A 1 181 ? 21.589 0.254 -17.975 1.00 95.44 181 ARG A C 1
ATOM 1379 O O . ARG A 1 181 ? 21.530 -0.687 -17.194 1.00 95.44 181 ARG A O 1
ATOM 1386 N N . GLN A 1 182 ? 21.316 1.507 -17.610 1.00 96.12 182 GLN A N 1
ATOM 1387 C CA . GLN A 1 182 ? 20.973 1.870 -16.229 1.00 96.12 182 GLN A CA 1
ATOM 1388 C C . GLN A 1 182 ? 19.732 1.109 -15.738 1.00 96.12 182 GLN A C 1
ATOM 1390 O O . GLN A 1 182 ? 19.749 0.515 -14.660 1.00 96.12 182 GLN A O 1
ATOM 1395 N N . LEU A 1 183 ? 18.677 1.057 -16.558 1.00 96.06 183 LEU A N 1
ATOM 1396 C CA . LEU A 1 183 ? 17.463 0.306 -16.229 1.00 96.06 183 LEU A CA 1
ATOM 1397 C C . LEU A 1 183 ? 17.719 -1.198 -16.129 1.00 96.06 183 LEU A C 1
ATOM 1399 O O . LEU A 1 183 ? 17.181 -1.851 -15.235 1.00 96.06 183 LEU A O 1
ATOM 1403 N N . HIS A 1 184 ? 18.526 -1.752 -17.032 1.00 95.31 184 HIS A N 1
ATOM 1404 C CA . HIS A 1 184 ? 18.924 -3.152 -16.985 1.00 95.31 184 HIS A CA 1
ATOM 1405 C C . HIS A 1 184 ? 19.648 -3.477 -15.675 1.00 95.31 184 HIS A C 1
ATOM 1407 O O . HIS A 1 184 ? 19.265 -4.429 -15.000 1.00 95.31 184 HIS A O 1
ATOM 1413 N N . ASP A 1 185 ? 20.628 -2.669 -15.276 1.00 94.69 185 ASP A N 1
ATOM 1414 C CA . ASP A 1 185 ? 21.409 -2.897 -14.059 1.00 94.69 185 ASP A CA 1
ATOM 1415 C C . ASP A 1 185 ? 20.534 -2.818 -12.801 1.00 94.69 185 ASP A C 1
ATOM 1417 O O . ASP A 1 185 ? 20.638 -3.667 -11.909 1.00 94.69 185 ASP A O 1
ATOM 1421 N N . GLU A 1 186 ? 19.596 -1.866 -12.748 1.00 96.31 186 GLU A N 1
ATOM 1422 C CA . GLU A 1 186 ? 18.603 -1.802 -11.671 1.00 96.31 186 GLU A CA 1
ATOM 1423 C C . GLU A 1 186 ? 17.700 -3.047 -11.642 1.00 96.31 186 GLU A C 1
ATOM 1425 O O . GLU A 1 186 ? 17.458 -3.621 -10.576 1.00 96.31 186 GLU A O 1
ATOM 1430 N N . LEU A 1 187 ? 17.218 -3.507 -12.800 1.00 95.31 187 LEU A N 1
ATOM 1431 C CA . LEU A 1 187 ? 16.365 -4.695 -12.911 1.00 95.31 187 LEU A CA 1
ATOM 1432 C C . LEU A 1 187 ? 17.108 -5.996 -12.577 1.00 95.31 187 LEU A C 1
ATOM 1434 O O . LEU A 1 187 ? 16.519 -6.891 -11.961 1.00 95.31 187 LEU A O 1
ATOM 1438 N N . VAL A 1 188 ? 18.389 -6.096 -12.930 1.00 94.38 188 VAL A N 1
ATOM 1439 C CA . VAL A 1 188 ? 19.285 -7.186 -12.521 1.00 94.38 188 VAL A CA 1
ATOM 1440 C C . VAL A 1 188 ? 19.490 -7.158 -11.010 1.00 94.38 188 VAL A C 1
ATOM 1442 O O . VAL A 1 188 ? 19.356 -8.194 -10.359 1.00 94.38 188 VAL A O 1
ATOM 1445 N N . GLY A 1 189 ? 19.716 -5.979 -10.420 1.00 93.50 189 GLY A N 1
ATOM 1446 C CA . GLY A 1 189 ? 19.805 -5.808 -8.966 1.00 93.50 189 GLY A CA 1
ATOM 1447 C C . GLY A 1 189 ? 18.533 -6.238 -8.223 1.00 93.50 189 GLY A C 1
ATOM 1448 O O . GLY A 1 189 ? 18.597 -6.686 -7.077 1.00 93.50 189 GLY A O 1
ATOM 1449 N N . LEU A 1 190 ? 17.375 -6.162 -8.887 1.00 92.62 190 LEU A N 1
ATOM 1450 C CA . LEU A 1 190 ? 16.092 -6.668 -8.391 1.00 92.62 190 LEU A CA 1
ATOM 1451 C C . LEU A 1 190 ? 15.829 -8.150 -8.717 1.00 92.62 190 LEU A C 1
ATOM 1453 O O . LEU A 1 190 ? 14.828 -8.697 -8.249 1.00 92.62 190 LEU A O 1
ATOM 1457 N N . GLY A 1 191 ? 16.688 -8.798 -9.508 1.00 94.00 191 GLY A N 1
ATOM 1458 C CA . GLY A 1 191 ? 16.524 -10.182 -9.959 1.00 94.00 191 GLY A CA 1
ATOM 1459 C C . GLY A 1 191 ? 15.380 -10.389 -10.958 1.00 94.00 191 GLY A C 1
ATOM 1460 O O . GLY A 1 191 ? 14.858 -11.497 -11.064 1.00 94.00 191 GLY A O 1
ATOM 1461 N N . LEU A 1 192 ? 14.952 -9.332 -11.657 1.00 90.88 192 LEU A N 1
ATOM 1462 C CA . LEU A 1 192 ? 13.871 -9.386 -12.653 1.00 90.88 192 LEU A CA 1
ATOM 1463 C C . LEU A 1 192 ? 14.372 -9.694 -14.066 1.00 90.88 192 LEU A C 1
ATOM 1465 O O . LEU A 1 192 ? 13.597 -10.155 -14.900 1.00 90.88 192 LEU A O 1
ATOM 1469 N N . VAL A 1 193 ? 15.655 -9.450 -14.322 1.00 90.56 193 VAL A N 1
ATOM 1470 C CA . VAL A 1 193 ? 16.342 -9.782 -15.571 1.00 90.56 193 VAL A CA 1
ATOM 1471 C C . VAL A 1 193 ? 17.564 -10.623 -15.219 1.00 90.56 193 VAL A C 1
ATOM 1473 O O . VAL A 1 193 ? 18.253 -10.346 -14.236 1.00 90.56 193 VAL A O 1
ATOM 1476 N N . GLN A 1 194 ? 17.805 -11.685 -15.984 1.00 82.38 194 GLN A N 1
ATOM 1477 C CA . GLN A 1 194 ? 19.023 -12.480 -15.851 1.00 82.38 194 GLN A CA 1
ATOM 1478 C C . GLN A 1 194 ? 20.124 -11.841 -16.691 1.00 82.38 194 GLN A C 1
ATOM 1480 O O . GLN A 1 194 ? 19.870 -11.447 -17.829 1.00 82.38 194 GLN A O 1
ATOM 1485 N N . LEU A 1 195 ? 21.347 -11.783 -16.155 1.00 69.69 195 LEU A N 1
ATOM 1486 C CA . LEU A 1 195 ? 22.503 -11.507 -17.000 1.00 69.69 195 LEU A CA 1
ATOM 1487 C C . LEU A 1 195 ? 22.582 -12.591 -18.084 1.00 69.69 195 LEU A C 1
ATOM 1489 O O . LEU A 1 195 ? 22.356 -13.766 -17.769 1.00 69.69 195 LEU A O 1
ATOM 1493 N N . PRO A 1 196 ? 22.904 -12.229 -19.337 1.00 60.25 196 PRO A N 1
ATOM 1494 C CA . PRO A 1 196 ? 23.193 -13.227 -20.353 1.00 60.25 196 PRO A CA 1
ATOM 1495 C C . PRO A 1 196 ? 24.268 -14.171 -19.807 1.00 60.25 196 PRO A C 1
ATOM 1497 O O . PRO A 1 196 ? 25.291 -13.720 -19.287 1.00 60.25 196 PRO A O 1
ATOM 1500 N N . ALA A 1 197 ? 23.993 -15.478 -19.855 1.00 55.66 197 ALA A N 1
ATOM 1501 C CA . ALA A 1 197 ? 24.935 -16.475 -19.372 1.00 55.66 197 ALA A CA 1
ATOM 1502 C C . ALA A 1 197 ? 26.274 -16.278 -20.103 1.00 55.66 197 ALA A C 1
ATOM 1504 O O . ALA A 1 197 ? 26.260 -16.069 -21.322 1.00 55.66 197 ALA A O 1
ATOM 1505 N N . PRO A 1 198 ? 27.419 -16.314 -19.392 1.00 59.88 198 PRO A N 1
ATOM 1506 C CA . PRO A 1 198 ? 28.709 -16.275 -20.062 1.00 59.88 198 PRO A CA 1
ATOM 1507 C C . PRO A 1 198 ? 28.748 -17.406 -21.099 1.00 59.88 198 PRO A C 1
ATOM 1509 O O . PRO A 1 198 ? 28.188 -18.475 -20.828 1.00 59.88 198 PRO A O 1
ATOM 1512 N N . PRO A 1 199 ? 29.347 -17.178 -22.283 1.00 59.81 199 PRO A N 1
ATOM 1513 C CA . PRO A 1 199 ? 29.434 -18.214 -23.303 1.00 59.81 199 PRO A CA 1
ATOM 1514 C C . PRO A 1 199 ? 30.025 -19.468 -22.662 1.00 59.81 199 PRO A C 1
ATOM 1516 O O . PRO A 1 199 ? 31.050 -19.381 -21.979 1.00 59.81 199 PRO A O 1
ATOM 1519 N N . GLU A 1 200 ? 29.338 -20.608 -22.812 1.00 66.44 200 GLU A N 1
ATOM 1520 C CA . GLU A 1 200 ? 29.865 -21.875 -22.312 1.00 66.44 200 GLU A CA 1
ATOM 1521 C C . GLU A 1 200 ? 31.280 -22.033 -22.879 1.00 66.44 200 GLU A C 1
ATOM 1523 O O . GLU A 1 200 ? 31.458 -21.843 -24.088 1.00 66.44 200 GLU A O 1
ATOM 1528 N N . PRO A 1 201 ? 32.296 -22.303 -22.036 1.00 68.44 201 PRO A N 1
ATOM 1529 C CA . PRO A 1 201 ? 33.639 -22.521 -22.540 1.00 68.44 201 PRO A CA 1
ATOM 1530 C C . PRO A 1 201 ? 33.546 -23.639 -23.573 1.00 68.44 201 PRO A C 1
ATOM 1532 O O . PRO A 1 201 ? 33.001 -24.703 -23.267 1.00 68.44 201 PRO A O 1
ATOM 1535 N N . GLU A 1 202 ? 34.004 -23.367 -24.800 1.00 66.06 202 GLU A N 1
ATOM 1536 C CA . GLU A 1 202 ? 34.057 -24.373 -25.857 1.00 66.06 202 GLU A CA 1
ATOM 1537 C C . GLU A 1 202 ? 34.716 -25.612 -25.253 1.00 66.06 202 GLU A C 1
ATOM 1539 O O . GLU A 1 202 ? 35.862 -25.552 -24.804 1.00 66.06 202 GLU A O 1
ATOM 1544 N N . ARG A 1 203 ? 33.956 -26.710 -25.135 1.00 65.25 203 ARG A N 1
ATOM 1545 C CA . ARG A 1 203 ? 34.510 -27.977 -24.661 1.00 65.25 203 ARG A CA 1
ATOM 1546 C C . ARG A 1 203 ? 35.628 -28.330 -25.619 1.00 65.25 203 ARG A C 1
ATOM 1548 O O . ARG A 1 203 ? 35.366 -28.602 -26.790 1.00 65.25 203 ARG A O 1
ATOM 1555 N N . ASP A 1 204 ? 36.853 -28.269 -25.120 1.00 66.81 204 ASP A N 1
ATOM 1556 C CA . ASP A 1 204 ? 38.035 -28.553 -25.907 1.00 66.81 204 ASP A CA 1
ATOM 1557 C C . ASP A 1 204 ? 37.904 -30.008 -26.394 1.00 66.81 204 ASP A C 1
ATOM 1559 O O . ASP A 1 204 ? 37.830 -30.924 -25.565 1.00 66.81 204 ASP A O 1
ATOM 1563 N N . PRO A 1 205 ? 37.815 -30.272 -27.712 1.00 64.75 205 PRO A N 1
ATOM 1564 C CA . PRO A 1 205 ? 37.571 -31.618 -28.239 1.00 64.75 205 PRO A CA 1
ATOM 1565 C C . PRO A 1 205 ? 38.670 -32.622 -27.846 1.00 64.75 205 PRO A C 1
ATOM 1567 O O . PRO A 1 205 ? 38.502 -33.830 -28.010 1.00 64.75 205 PRO A O 1
ATOM 1570 N N . ALA A 1 206 ? 39.790 -32.140 -27.299 1.00 63.94 206 ALA A N 1
ATOM 1571 C CA . ALA A 1 206 ? 40.847 -32.958 -26.723 1.00 63.94 206 ALA A CA 1
ATOM 1572 C C . ALA A 1 206 ? 40.443 -33.674 -25.416 1.00 63.94 206 ALA A C 1
ATOM 1574 O O . ALA A 1 206 ? 41.007 -34.727 -25.117 1.00 63.94 206 ALA A O 1
ATOM 1575 N N . GLU A 1 207 ? 39.479 -33.154 -24.650 1.00 56.91 207 GLU A N 1
ATOM 1576 C CA . GLU A 1 207 ? 39.062 -33.744 -23.366 1.00 56.91 207 GLU A CA 1
ATOM 1577 C C . GLU A 1 207 ? 38.007 -34.857 -23.543 1.00 56.91 207 GLU A C 1
ATOM 1579 O O . GLU A 1 207 ? 37.917 -35.772 -22.724 1.00 56.91 207 GLU A O 1
ATOM 1584 N N . GLU A 1 208 ? 37.267 -34.849 -24.658 1.00 58.00 208 GLU A N 1
ATOM 1585 C CA . GLU A 1 208 ? 36.269 -35.880 -24.997 1.00 58.00 208 GLU A CA 1
ATOM 1586 C C . GLU A 1 208 ? 36.904 -37.142 -25.616 1.00 58.00 208 GLU A C 1
ATOM 1588 O O . GLU A 1 208 ? 36.317 -38.219 -25.584 1.00 58.00 208 GLU A O 1
ATOM 1593 N N . ALA A 1 209 ? 38.141 -37.048 -26.116 1.00 63.12 209 ALA A N 1
ATOM 1594 C CA . ALA A 1 209 ? 38.887 -38.187 -26.660 1.00 63.12 209 ALA A CA 1
ATOM 1595 C C . ALA A 1 209 ? 39.610 -39.037 -25.589 1.00 63.12 209 ALA A C 1
ATOM 1597 O O . ALA A 1 209 ? 40.270 -40.020 -25.933 1.00 63.12 209 ALA A O 1
ATOM 1598 N N . ALA A 1 210 ? 39.524 -38.653 -24.311 1.00 60.62 210 ALA A N 1
ATOM 1599 C CA . ALA A 1 210 ? 40.221 -39.304 -23.198 1.00 60.62 210 ALA A CA 1
ATOM 1600 C C . ALA A 1 210 ? 39.308 -40.142 -22.272 1.00 60.62 210 ALA A C 1
ATOM 1602 O O . ALA A 1 210 ? 39.793 -40.643 -21.253 1.00 60.62 210 ALA A O 1
ATOM 1603 N N . GLN A 1 211 ? 38.023 -40.308 -22.610 1.00 53.78 211 GLN A N 1
ATOM 1604 C CA . GLN A 1 211 ? 37.063 -41.187 -21.915 1.00 53.78 211 GLN A CA 1
ATOM 1605 C C . GLN A 1 211 ? 36.700 -42.401 -22.773 1.00 53.78 211 GLN A C 1
ATOM 1607 O O . GLN A 1 211 ? 36.522 -43.488 -22.177 1.00 53.78 211 GLN A O 1
#

pLDDT: mean 86.4, std 16.41, range [39.62, 98.5]

Nearest PDB structures (foldseek):
  7ope-assembly1_0  TM=7.551E-01  e=2.693E-05  Bacillus subtilis subsp. subtilis str. 168
  6r10-assembly1_G  TM=4.414E-01  e=1.037E+00  Thermus thermophilus HB8
  6r0w-assembly1_G  TM=3.819E-01  e=2.429E+00  Thermus thermophilus HB8

Foldseek 3Di:
DDDDDDDDDDDDPDDDPDPPPDPPPDDDDLLVLLVLLLVLLVVVLVVLVVVLVVLVVQQDDLVLLVVLLQLLVQLVVDDPVQDDQQDQKDWGFRQVDADPVRGGDTDIDGADNRDGSNVRSVVSNVVSVVNVVSCVVSVVVSVVSVVVSVVSVVLSVLSVVQVVCCVVVVDGDPVSSVSSVVSQVVSVVVVSDDDDPDPDPPPDVVVVVPD